Protein AF-A0A256XRE1-F1 (afdb_monomer_lite)

Foldseek 3Di:
DDDPDPDPVVVVVVVVVVVCVVVVVVCVVVVVVVVVVVVVVVVPPPDPDDDDDDDQFPEAQPDDFLLLLLLLLCLVVVHLLLLLSLLLLVQVCLQLVQWAFPDLVLTFIDGPHLDGPPDDPLNNLQVVQQDPRRDGNLVSSLVSLVSSCVVSVVSCVRYDSVRNNVVLVVVLVVLLCQLVVVPDPLSNLVSCLVCVSSVSSDPCSLVSLQPDDWDWDQDDPVVVVVCCSRCVRGQFPDDQPPDPPDRRTDTSSSRSCRNSVSSVSSSVSVCVSNVVCSVVSVCVSVVVVVVVVCVVVPDPPDPPPPDVPPDDPDPDPPDDDPDPDDDDDDD

pLDDT: mean 74.74, std 19.57, range [29.92, 97.5]

Radius of gyration: 36.34 Å; chains: 1; bounding box: 97×111×75 Å

Structure (mmCIF, N/CA/C/O backbone):
data_AF-A0A256XRE1-F1
#
_entry.id   AF-A0A256XRE1-F1
#
loop_
_atom_site.group_PDB
_atom_site.id
_atom_site.type_symbol
_atom_site.label_atom_id
_atom_site.label_alt_id
_atom_site.label_comp_id
_atom_site.label_asym_id
_atom_site.label_entity_id
_atom_site.label_seq_id
_atom_site.pdbx_PDB_ins_code
_atom_site.Cartn_x
_atom_site.Cartn_y
_atom_site.Cartn_z
_atom_site.occupancy
_atom_site.B_iso_or_equiv
_atom_site.auth_seq_id
_atom_site.auth_comp_id
_atom_site.auth_asym_id
_atom_site.auth_atom_id
_atom_site.pdbx_PDB_model_num
ATOM 1 N N . SER A 1 1 ? -63.674 86.038 52.966 1.00 41.62 1 SER A N 1
ATOM 2 C CA . SER A 1 1 ? -64.215 84.771 52.444 1.00 41.62 1 SER A CA 1
ATOM 3 C C . SER A 1 1 ? -63.047 83.819 52.269 1.00 41.62 1 SER A C 1
ATOM 5 O O . SER A 1 1 ? -62.368 83.881 51.254 1.00 41.62 1 SER A O 1
ATOM 7 N N . HIS A 1 2 ? -62.709 83.063 53.315 1.00 39.66 2 HIS A N 1
ATOM 8 C CA . HIS A 1 2 ? -61.652 82.054 53.254 1.00 39.66 2 HIS A CA 1
ATOM 9 C C . HIS A 1 2 ? -62.327 80.702 53.036 1.00 39.66 2 HIS A C 1
ATOM 11 O O . HIS A 1 2 ? -62.958 80.169 53.943 1.00 39.66 2 HIS A O 1
ATOM 17 N N . TYR A 1 3 ? -62.243 80.204 51.805 1.00 47.88 3 TYR A N 1
ATOM 18 C CA . TYR A 1 3 ? -62.604 78.836 51.461 1.00 47.88 3 TYR A CA 1
ATOM 19 C C . TYR A 1 3 ? -61.451 77.920 51.873 1.00 47.88 3 TYR A C 1
ATOM 21 O O . TYR A 1 3 ? -60.329 78.072 51.390 1.00 47.88 3 TYR A O 1
ATOM 29 N N . VAL A 1 4 ? -61.738 76.990 52.780 1.00 51.03 4 VAL A N 1
ATOM 30 C CA . VAL A 1 4 ? -60.861 75.873 53.136 1.00 51.03 4 VAL A CA 1
ATOM 31 C C . VAL A 1 4 ? -60.894 74.895 51.964 1.00 51.03 4 VAL A C 1
ATOM 33 O O . VAL A 1 4 ? -61.923 74.288 51.684 1.00 51.03 4 VAL A O 1
ATOM 36 N N . LYS A 1 5 ? -59.790 74.811 51.225 1.00 53.91 5 LYS A N 1
ATOM 37 C CA . LYS A 1 5 ? -59.591 73.891 50.102 1.00 53.91 5 LYS A CA 1
ATOM 38 C C . LYS A 1 5 ? -58.257 73.186 50.340 1.00 53.91 5 LYS A C 1
ATOM 40 O O . LYS A 1 5 ? -57.248 73.601 49.789 1.00 53.91 5 LYS A O 1
ATOM 45 N N . ALA A 1 6 ? -58.235 72.237 51.275 1.00 53.59 6 ALA A N 1
ATOM 46 C CA . ALA A 1 6 ? -57.008 71.547 51.680 1.00 53.59 6 ALA A CA 1
ATOM 47 C C . ALA A 1 6 ? -57.304 70.222 52.410 1.00 53.59 6 ALA A C 1
ATOM 49 O O . ALA A 1 6 ? -56.803 70.008 53.504 1.00 53.59 6 ALA A O 1
ATOM 50 N N . GLU A 1 7 ? -58.167 69.363 51.857 1.00 57.03 7 GLU A N 1
ATOM 51 C CA . GLU A 1 7 ? -58.390 68.031 52.461 1.00 57.03 7 GLU A CA 1
ATOM 52 C C . GLU A 1 7 ? -58.510 66.888 51.434 1.00 57.03 7 GLU A C 1
ATOM 54 O O . GLU A 1 7 ? -58.312 65.729 51.779 1.00 57.03 7 GLU A O 1
ATOM 59 N N . GLU A 1 8 ? -58.750 67.180 50.148 1.00 56.44 8 GLU A N 1
ATOM 60 C CA . GLU A 1 8 ? -58.935 66.133 49.126 1.00 56.44 8 GLU A CA 1
ATOM 61 C C . GLU A 1 8 ? -57.623 65.701 48.431 1.00 56.44 8 GLU A C 1
ATOM 63 O O . GLU A 1 8 ? -57.520 64.563 47.978 1.00 56.44 8 GLU A O 1
ATOM 68 N N . GLU A 1 9 ? -56.585 66.553 48.394 1.00 57.84 9 GLU A N 1
ATOM 69 C CA . GLU A 1 9 ? -55.283 66.203 47.785 1.00 57.84 9 GLU A CA 1
ATOM 70 C C . GLU A 1 9 ? -54.418 65.287 48.678 1.00 57.84 9 GLU A C 1
ATOM 72 O O . GLU A 1 9 ? -53.622 64.500 48.159 1.00 57.84 9 GLU A O 1
ATOM 77 N N . ASP A 1 10 ? -54.626 65.300 50.000 1.00 61.44 10 ASP A N 1
ATOM 78 C CA . ASP A 1 10 ? -53.839 64.507 50.959 1.00 61.44 10 ASP A CA 1
ATOM 79 C C . ASP A 1 10 ? -54.270 63.032 51.041 1.00 61.44 10 ASP A C 1
ATOM 81 O O . ASP A 1 10 ? -53.465 62.155 51.358 1.00 61.44 10 ASP A O 1
ATOM 85 N N . ILE A 1 11 ? -55.529 62.717 50.722 1.00 65.56 11 ILE A N 1
ATOM 86 C CA . ILE A 1 11 ? -56.041 61.336 50.769 1.00 65.56 11 ILE A CA 1
ATOM 87 C C . ILE A 1 11 ? -55.532 60.530 49.565 1.00 65.56 11 ILE A C 1
ATOM 89 O O . ILE A 1 11 ? -55.144 59.370 49.698 1.00 65.56 11 ILE A O 1
ATOM 93 N N . PHE A 1 12 ? -55.481 61.137 48.376 1.00 67.38 12 PHE A N 1
ATOM 94 C CA . PHE A 1 12 ? -54.955 60.464 47.187 1.00 67.38 12 PHE A CA 1
ATOM 95 C C . PHE A 1 12 ? -53.439 60.256 47.261 1.00 67.38 12 PHE A C 1
ATOM 97 O O . PHE A 1 12 ? -52.961 59.190 46.871 1.00 67.38 12 PHE A O 1
ATOM 104 N N . SER A 1 13 ? -52.686 61.223 47.793 1.00 68.94 13 SER A N 1
ATOM 105 C CA . SER A 1 13 ? -51.235 61.091 47.971 1.00 68.94 13 SER A CA 1
ATOM 106 C C . SER A 1 13 ? -50.885 59.991 48.980 1.00 68.94 13 SER A C 1
ATOM 108 O O . SER A 1 13 ? -50.054 59.135 48.680 1.00 68.94 13 SER A O 1
ATOM 110 N N . THR A 1 14 ? -51.592 59.915 50.112 1.00 71.00 14 THR A N 1
ATOM 111 C CA . THR A 1 14 ? -51.391 58.857 51.118 1.00 71.00 14 THR A CA 1
ATOM 112 C C . THR A 1 14 ? -51.783 57.463 50.620 1.00 71.00 14 THR A C 1
ATOM 114 O O . THR A 1 14 ? -51.076 56.496 50.906 1.00 71.00 14 THR A O 1
ATOM 117 N N . ILE A 1 15 ? -52.851 57.326 49.824 1.00 73.44 15 ILE A N 1
ATOM 118 C CA . ILE A 1 15 ? -53.216 56.041 49.197 1.00 73.44 15 ILE A CA 1
ATOM 119 C C . ILE A 1 15 ? -52.153 55.602 48.179 1.00 73.44 15 ILE A C 1
ATOM 121 O O . ILE A 1 15 ? -51.798 54.422 48.133 1.00 73.44 15 ILE A O 1
ATOM 125 N N . ILE A 1 16 ? -51.615 56.533 47.385 1.00 75.19 16 ILE A N 1
ATOM 126 C CA . ILE A 1 16 ? -50.544 56.252 46.418 1.00 75.19 16 ILE A CA 1
ATOM 127 C C . ILE A 1 16 ? -49.255 55.833 47.139 1.00 75.19 16 ILE A C 1
ATOM 129 O O . ILE A 1 16 ? -48.631 54.853 46.734 1.00 75.19 16 ILE A O 1
ATOM 133 N N . GLU A 1 17 ? -48.882 56.494 48.237 1.00 75.25 17 GLU A N 1
ATOM 134 C CA . GLU A 1 17 ? -47.720 56.096 49.041 1.00 75.25 17 GLU A CA 1
ATOM 135 C C . GLU A 1 17 ? -47.889 54.708 49.677 1.00 75.25 17 GLU A C 1
ATOM 137 O O . GLU A 1 17 ? -46.951 53.907 49.662 1.00 75.25 17 GLU A O 1
ATOM 142 N N . LEU A 1 18 ? -49.088 54.365 50.164 1.00 73.94 18 LEU A N 1
ATOM 143 C CA . LEU A 1 18 ? -49.366 53.030 50.709 1.00 73.94 18 LEU A CA 1
ATOM 144 C C . LEU A 1 18 ? -49.300 51.937 49.629 1.00 73.94 18 LEU A C 1
ATOM 146 O O . LEU A 1 18 ? -48.800 50.832 49.866 1.00 73.94 18 LEU A O 1
ATOM 150 N N . LEU A 1 19 ? -49.789 52.244 48.426 1.00 77.00 19 LEU A N 1
ATOM 151 C CA . LEU A 1 19 ? -49.766 51.336 47.282 1.00 77.00 19 LEU A CA 1
ATOM 152 C C . LEU A 1 19 ? -48.329 51.103 46.786 1.00 77.00 19 LEU A C 1
ATOM 154 O O . LEU A 1 19 ? -47.941 49.968 46.514 1.00 77.00 19 LEU A O 1
ATOM 158 N N . ILE A 1 20 ? -47.507 52.153 46.728 1.00 78.81 20 ILE A N 1
ATOM 159 C CA . ILE A 1 20 ? -46.091 52.048 46.350 1.00 78.81 20 ILE A CA 1
ATOM 160 C C . ILE A 1 20 ? -45.311 51.263 47.411 1.00 78.81 20 ILE A C 1
ATOM 162 O O . ILE A 1 20 ? -44.566 50.351 47.057 1.00 78.81 20 ILE A O 1
ATOM 166 N N . CYS A 1 21 ? -45.530 51.529 48.702 1.00 78.88 21 CYS A N 1
ATOM 167 C CA . CYS A 1 21 ? -44.857 50.817 49.793 1.00 78.88 21 CYS A CA 1
ATOM 168 C C . CYS A 1 21 ? -45.193 49.320 49.856 1.00 78.88 21 CYS A C 1
ATOM 170 O O . CYS A 1 21 ? -44.378 48.535 50.336 1.00 78.88 21 CYS A O 1
ATOM 172 N N . THR A 1 22 ? -46.361 48.903 49.365 1.00 77.06 22 THR A N 1
ATOM 173 C CA . THR A 1 22 ? -46.770 47.489 49.366 1.00 77.06 22 THR A CA 1
ATOM 174 C C . THR A 1 22 ? -46.403 46.767 48.072 1.00 77.06 22 THR A C 1
ATOM 176 O O . THR A 1 22 ? -45.930 45.633 48.121 1.00 77.06 22 THR A O 1
ATOM 179 N N . ILE A 1 23 ? -46.546 47.412 46.911 1.00 81.62 23 ILE A N 1
ATOM 180 C CA . ILE A 1 23 ? -46.293 46.780 45.608 1.00 81.62 23 ILE A CA 1
ATOM 181 C C . ILE A 1 23 ? -44.805 46.801 45.238 1.00 81.62 23 ILE A C 1
ATOM 183 O O . ILE A 1 23 ? -44.308 45.816 44.689 1.00 81.62 23 ILE A O 1
ATOM 187 N N . ALA A 1 24 ? -44.062 47.865 45.563 1.00 81.12 24 ALA A N 1
ATOM 188 C CA . ALA A 1 24 ? -42.637 47.967 45.238 1.00 81.12 24 ALA A CA 1
ATOM 189 C C . ALA A 1 24 ? -41.770 46.830 45.821 1.00 81.12 24 ALA A C 1
ATOM 191 O O . ALA A 1 24 ? -40.980 46.266 45.058 1.00 81.12 24 ALA A O 1
ATOM 192 N N . PRO A 1 25 ? -41.901 46.414 47.102 1.00 82.44 25 PRO A N 1
ATOM 193 C CA . PRO A 1 25 ? -41.102 45.304 47.627 1.00 82.44 25 PRO A CA 1
ATOM 194 C C . PRO A 1 25 ? -41.491 43.954 47.008 1.00 82.44 25 PRO A C 1
ATOM 196 O O . PRO A 1 25 ? -40.629 43.101 46.797 1.00 82.44 25 PRO A O 1
ATOM 199 N N . ILE A 1 26 ? -42.768 43.769 46.655 1.00 84.31 26 ILE A N 1
ATOM 200 C CA . ILE A 1 26 ? -43.252 42.552 45.988 1.00 84.31 26 ILE A CA 1
ATOM 201 C C . ILE A 1 26 ? -42.671 42.460 44.571 1.00 84.31 26 ILE A C 1
ATOM 203 O O . ILE A 1 26 ? -42.173 41.406 44.171 1.00 84.31 26 ILE A O 1
ATOM 207 N N . LEU A 1 27 ? -42.667 43.570 43.826 1.00 83.31 27 LEU A N 1
ATOM 208 C CA . LEU A 1 27 ? -42.081 43.629 42.488 1.00 83.31 27 LEU A CA 1
ATOM 209 C C . LEU A 1 27 ? -40.557 43.424 42.534 1.00 83.31 27 LEU A C 1
ATOM 211 O O . LEU A 1 27 ? -40.011 42.682 41.718 1.00 83.31 27 LEU A O 1
ATOM 215 N N . ALA A 1 28 ? -39.882 44.021 43.523 1.00 84.44 28 ALA A N 1
ATOM 216 C CA . ALA A 1 28 ? -38.440 43.885 43.724 1.00 84.44 28 ALA A CA 1
ATOM 217 C C . ALA A 1 28 ? -38.007 42.440 44.030 1.00 84.44 28 ALA A C 1
ATOM 219 O O . ALA A 1 28 ? -36.901 42.052 43.657 1.00 84.44 28 ALA A O 1
ATOM 220 N N . LEU A 1 29 ? -38.872 41.627 44.650 1.00 85.00 29 LEU A N 1
ATOM 221 C CA . LEU A 1 29 ? -38.624 40.198 44.881 1.00 85.00 29 LEU A CA 1
ATOM 222 C C . LEU A 1 29 ? -39.000 39.310 43.683 1.00 85.00 29 LEU A C 1
ATOM 224 O O . LEU A 1 29 ? -38.325 38.313 43.426 1.00 85.00 29 LEU A O 1
ATOM 228 N N . LEU A 1 30 ? -40.040 39.662 42.922 1.00 87.19 30 LEU A N 1
ATOM 229 C CA . LEU A 1 30 ? -40.498 38.865 41.775 1.00 87.19 30 LEU A CA 1
ATOM 230 C C . LEU A 1 30 ? -39.595 38.992 40.543 1.00 87.19 30 LEU A C 1
ATOM 232 O O . LEU A 1 30 ? -39.329 37.992 39.872 1.00 87.19 30 LEU A O 1
ATOM 236 N N . ILE A 1 31 ? -39.095 40.194 40.249 1.00 88.31 31 ILE A N 1
ATOM 237 C CA . ILE A 1 31 ? -38.232 40.456 39.086 1.00 88.31 31 ILE A CA 1
ATOM 238 C C . ILE A 1 31 ? -36.976 39.560 39.056 1.00 88.31 31 ILE A C 1
ATOM 240 O O . ILE A 1 31 ? -36.747 38.921 38.023 1.00 88.31 31 ILE A O 1
ATOM 244 N N . PRO A 1 32 ? -36.171 39.435 40.133 1.00 88.31 32 PRO A N 1
ATOM 245 C CA . PRO A 1 32 ? -34.993 38.570 40.107 1.00 88.31 32 PRO A CA 1
ATOM 246 C C . PRO A 1 32 ? -35.369 37.091 39.966 1.00 88.31 32 PRO A C 1
ATOM 248 O O . PRO A 1 32 ? -34.671 36.349 39.278 1.00 88.31 32 PRO A O 1
ATOM 251 N N . PHE A 1 33 ? -36.497 36.659 40.537 1.00 88.50 33 PHE A N 1
ATOM 252 C CA . PHE A 1 33 ? -36.950 35.272 40.430 1.00 88.50 33 PHE A CA 1
ATOM 253 C C . PHE A 1 33 ? -37.331 34.901 38.988 1.00 88.50 33 PHE A C 1
ATOM 255 O O . PHE A 1 33 ? -36.921 33.858 38.476 1.00 88.50 33 PHE A O 1
ATOM 262 N N . ILE A 1 34 ? -38.051 35.790 38.297 1.00 88.19 34 ILE A N 1
ATOM 263 C CA . ILE A 1 34 ? -38.416 35.621 36.884 1.00 88.19 34 ILE A CA 1
ATOM 264 C C . ILE A 1 34 ? -37.168 35.660 35.990 1.00 88.19 34 ILE A C 1
ATOM 266 O O . ILE A 1 34 ? -37.052 34.857 35.061 1.00 88.19 34 ILE A O 1
ATOM 270 N N . ALA A 1 35 ? -36.208 36.543 36.281 1.00 87.12 35 ALA A N 1
ATOM 271 C CA . ALA A 1 35 ? -34.951 36.627 35.540 1.00 87.12 35 ALA A CA 1
ATOM 272 C C . ALA A 1 35 ? -34.122 35.337 35.664 1.00 87.12 35 ALA A C 1
ATOM 274 O O . ALA A 1 35 ? -33.642 34.812 34.657 1.00 87.12 35 ALA A O 1
ATOM 275 N N . VAL A 1 36 ? -34.015 34.774 36.873 1.00 88.38 36 VAL A N 1
ATOM 276 C CA . VAL A 1 36 ? -33.339 33.489 37.111 1.00 88.38 36 VAL A CA 1
ATOM 277 C C . VAL A 1 36 ? -34.072 32.346 36.405 1.00 88.38 36 VAL A C 1
ATOM 279 O O . VAL A 1 36 ? -33.431 31.518 35.758 1.00 88.38 36 VAL A O 1
ATOM 282 N N . ALA A 1 37 ? -35.407 32.316 36.448 1.00 85.06 37 ALA A N 1
ATOM 283 C CA . ALA A 1 37 ? -36.198 31.301 35.752 1.00 85.06 37 ALA A CA 1
ATOM 284 C C . ALA A 1 37 ? -36.010 31.356 34.223 1.00 85.06 37 ALA A C 1
ATOM 286 O O . ALA A 1 37 ? -35.798 30.317 33.593 1.00 85.06 37 ALA A O 1
ATOM 287 N N . MET A 1 38 ? -36.012 32.553 33.624 1.00 83.50 38 MET A N 1
ATOM 288 C CA . MET A 1 38 ? -35.721 32.737 32.195 1.00 83.50 38 MET A CA 1
ATOM 289 C C . MET A 1 38 ? -34.282 32.356 31.836 1.00 83.50 38 MET A C 1
ATOM 291 O O . MET A 1 38 ? -34.056 31.749 30.787 1.00 83.50 38 MET A O 1
ATOM 295 N N . PHE A 1 39 ? -33.312 32.670 32.698 1.00 82.88 39 PHE A N 1
ATOM 296 C CA . PHE A 1 39 ? -31.917 32.284 32.497 1.00 82.88 39 PHE A CA 1
ATOM 297 C C . PHE A 1 39 ? -31.754 30.759 32.504 1.00 82.88 39 PHE A C 1
ATOM 299 O O . PHE A 1 39 ? -31.146 30.204 31.593 1.00 82.88 39 PHE A O 1
ATOM 306 N N . ILE A 1 40 ? -32.378 30.065 33.463 1.00 80.50 40 ILE A N 1
ATOM 307 C CA . ILE A 1 40 ? -32.376 28.597 33.531 1.00 80.50 40 ILE A CA 1
ATOM 308 C C . ILE A 1 40 ? -33.089 27.991 32.316 1.00 80.50 40 ILE A C 1
ATOM 310 O O . ILE A 1 40 ? -32.589 27.026 31.745 1.00 80.50 40 ILE A O 1
ATOM 314 N N . TYR A 1 41 ? -34.226 28.544 31.887 1.00 80.38 41 TYR A N 1
ATOM 315 C CA . TYR A 1 41 ? -34.956 28.051 30.714 1.00 80.38 41 TYR A CA 1
ATOM 316 C C . TYR A 1 41 ? -34.132 28.175 29.425 1.00 80.38 41 TYR A C 1
ATOM 318 O O . TYR A 1 41 ? -34.053 27.228 28.644 1.00 80.38 41 TYR A O 1
ATOM 326 N N . ASN A 1 42 ? -33.455 29.310 29.225 1.00 73.94 42 ASN A N 1
ATOM 327 C CA . ASN A 1 42 ? -32.576 29.507 28.073 1.00 73.94 42 ASN A CA 1
ATOM 328 C C . ASN A 1 42 ? -31.295 28.664 28.151 1.00 73.94 42 ASN A C 1
ATOM 330 O O . ASN A 1 42 ? -30.853 28.162 27.120 1.00 73.94 42 ASN A O 1
ATOM 334 N N . ALA A 1 43 ? -30.734 28.458 29.346 1.00 71.25 43 ALA A N 1
ATOM 335 C CA . ALA A 1 43 ? -29.578 27.585 29.556 1.00 71.25 43 ALA A CA 1
ATOM 336 C C . ALA A 1 43 ? -29.918 26.092 29.381 1.00 71.25 43 ALA A C 1
ATOM 338 O O . ALA A 1 43 ? -29.044 25.294 29.059 1.00 71.25 43 ALA A O 1
ATOM 339 N N . ARG A 1 44 ? -31.190 25.711 29.561 1.00 62.12 44 ARG A N 1
ATOM 340 C CA . ARG A 1 44 ? -31.713 24.350 29.358 1.00 62.12 44 ARG A CA 1
ATOM 341 C C . ARG A 1 44 ? -32.187 24.069 27.936 1.00 62.12 44 ARG A C 1
ATOM 343 O O . ARG A 1 44 ? -32.795 23.023 27.718 1.00 62.12 44 ARG A O 1
ATOM 350 N N . LYS A 1 45 ? -31.936 24.949 26.960 1.00 57.59 45 LYS A N 1
ATOM 351 C CA . LYS A 1 45 ? -32.088 24.562 25.551 1.00 57.59 45 LYS A CA 1
ATOM 352 C C . LYS A 1 45 ? -31.120 23.410 25.300 1.00 57.59 45 LYS A C 1
ATOM 354 O O . LYS A 1 45 ? -29.924 23.631 25.140 1.00 57.59 45 LYS A O 1
ATOM 359 N N . PHE A 1 46 ? -31.646 22.189 25.368 1.00 56.28 46 PHE A N 1
ATOM 360 C CA . PHE A 1 46 ? -30.888 20.966 25.178 1.00 56.28 46 PHE A CA 1
ATOM 361 C C . PHE A 1 46 ? -30.147 21.088 23.851 1.00 56.28 46 PHE A C 1
ATOM 363 O O . PHE A 1 46 ? -30.772 21.280 22.804 1.00 56.28 46 PHE A O 1
ATOM 370 N N . ALA A 1 47 ? -28.815 21.050 23.917 1.00 63.28 47 ALA A N 1
ATOM 371 C CA . ALA A 1 47 ? -27.997 20.900 22.730 1.00 63.28 47 ALA A CA 1
ATOM 372 C C . ALA A 1 47 ? -28.523 19.662 22.005 1.00 63.28 47 ALA A C 1
ATOM 374 O O . ALA A 1 47 ? -28.669 18.606 22.619 1.00 63.28 47 ALA A O 1
ATOM 375 N N . TYR A 1 48 ? -28.913 19.832 20.745 1.00 62.62 48 TYR A N 1
ATOM 376 C CA . TYR A 1 48 ? -29.453 18.739 19.956 1.00 62.62 48 TYR A CA 1
ATOM 377 C C . TYR A 1 48 ? -28.400 17.630 19.923 1.00 62.62 48 TYR A C 1
ATOM 379 O O . TYR A 1 48 ? -27.319 17.828 19.369 1.00 62.62 48 TYR A O 1
ATOM 387 N N . GLU A 1 49 ? -28.677 16.501 20.574 1.00 63.19 49 GLU A N 1
ATOM 388 C CA . GLU A 1 49 ? -27.809 15.337 20.457 1.00 63.19 49 GLU A CA 1
ATOM 389 C C . GLU A 1 49 ? -27.910 14.833 19.021 1.00 63.19 49 GLU A C 1
ATOM 391 O O . GLU A 1 49 ? -29.006 14.639 18.488 1.00 63.19 49 GLU A O 1
ATOM 396 N N . GLU A 1 50 ? -26.761 14.662 18.373 1.00 54.19 50 GLU A N 1
ATOM 397 C CA . GLU A 1 50 ? -26.722 14.167 17.004 1.00 54.19 50 GLU A CA 1
ATOM 398 C C . GLU A 1 50 ? -27.455 12.815 16.917 1.00 54.19 50 GLU A C 1
ATOM 400 O O . GLU A 1 50 ? -27.172 11.901 17.703 1.00 54.19 50 GLU A O 1
ATOM 405 N N . PRO A 1 51 ? -28.407 12.655 15.978 1.00 56.25 51 PRO A N 1
ATOM 406 C CA . PRO A 1 51 ? -29.189 11.436 15.871 1.00 56.25 51 PRO A CA 1
ATOM 407 C C . PRO A 1 51 ? -28.273 10.271 15.487 1.00 56.25 51 PRO A C 1
ATOM 409 O O . PRO A 1 51 ? -27.678 10.246 14.408 1.00 56.25 51 PRO A O 1
ATOM 412 N N . LYS A 1 52 ? -28.178 9.267 16.364 1.00 58.28 52 LYS A N 1
ATOM 413 C CA . LYS A 1 52 ? -27.434 8.030 16.099 1.00 58.28 52 LYS A CA 1
ATOM 414 C C . LYS A 1 52 ? -28.274 7.119 15.206 1.00 58.28 52 LYS A C 1
ATOM 416 O O . LYS A 1 52 ? -29.081 6.331 15.686 1.00 58.28 52 LYS A O 1
ATOM 421 N N . LEU A 1 53 ? -28.097 7.249 13.895 1.00 59.41 53 LEU A N 1
ATOM 422 C CA . LEU A 1 53 ? -28.730 6.373 12.910 1.00 59.41 53 LEU A CA 1
ATOM 423 C C . LEU A 1 53 ? -27.938 5.064 12.795 1.00 59.41 53 LEU A C 1
ATOM 425 O O . LEU A 1 53 ? -26.764 5.069 12.425 1.00 59.41 53 LEU A O 1
ATOM 429 N N . MET A 1 54 ? -28.586 3.939 13.094 1.00 57.81 54 MET A N 1
ATOM 430 C CA . MET A 1 54 ? -28.068 2.605 12.792 1.00 57.81 54 MET A CA 1
ATOM 431 C C . MET A 1 54 ? -28.724 2.130 11.499 1.00 57.81 54 MET A C 1
ATOM 433 O O . MET A 1 54 ? -29.942 2.005 11.426 1.00 57.81 54 MET A O 1
ATOM 437 N N . ILE A 1 55 ? -27.919 1.909 10.464 1.00 64.44 55 ILE A N 1
ATOM 438 C CA . ILE A 1 55 ? -28.374 1.325 9.201 1.00 64.44 55 ILE A CA 1
ATOM 439 C C . ILE A 1 55 ? -27.974 -0.145 9.237 1.00 64.44 55 ILE A C 1
ATOM 441 O O . ILE A 1 55 ? -26.817 -0.448 9.540 1.00 64.44 55 ILE A O 1
ATOM 445 N N . GLU A 1 56 ? -28.907 -1.048 8.931 1.00 67.12 56 GLU A N 1
ATOM 446 C CA . GLU A 1 56 ? -28.574 -2.457 8.734 1.00 67.12 56 GLU A CA 1
ATOM 447 C C . GLU A 1 56 ? -27.532 -2.570 7.616 1.00 67.12 56 GLU A C 1
ATOM 449 O O . GLU A 1 56 ? -27.798 -2.286 6.446 1.00 67.12 56 GLU A O 1
ATOM 454 N N . ALA A 1 57 ? -26.304 -2.916 7.992 1.00 74.69 57 ALA A N 1
ATOM 455 C CA . ALA A 1 57 ? -25.221 -3.116 7.048 1.00 74.69 57 ALA A CA 1
ATOM 456 C C . ALA A 1 57 ? -25.233 -4.563 6.552 1.00 74.69 57 ALA A C 1
ATOM 458 O O . ALA A 1 57 ? -25.472 -5.492 7.320 1.00 74.69 57 ALA A O 1
ATOM 459 N N . LEU A 1 58 ? -24.822 -4.775 5.301 1.00 81.00 58 LEU A N 1
ATOM 460 C CA . LEU A 1 58 ? -24.576 -6.095 4.699 1.00 81.00 58 LEU A CA 1
ATOM 461 C C . LEU A 1 58 ? -23.370 -6.835 5.330 1.00 81.00 58 LEU A C 1
ATOM 463 O O . LEU A 1 58 ? -22.844 -7.793 4.762 1.00 81.00 58 LEU A O 1
ATOM 467 N N . GLY A 1 59 ? -22.892 -6.367 6.488 1.00 87.06 59 GLY A N 1
ATOM 468 C CA . GLY A 1 59 ? -21.704 -6.838 7.183 1.00 87.06 59 GLY A CA 1
ATOM 469 C C . GLY A 1 59 ? -20.402 -6.313 6.577 1.00 87.06 59 GLY A C 1
ATOM 470 O O . GLY A 1 59 ? -20.278 -5.143 6.204 1.00 87.06 59 GLY A O 1
ATOM 471 N N . VAL A 1 60 ? -19.410 -7.200 6.512 1.00 91.62 60 VAL A N 1
ATOM 472 C CA . VAL A 1 60 ? -18.039 -6.921 6.063 1.00 91.62 60 VAL A CA 1
ATOM 473 C C . VAL A 1 60 ? -17.920 -7.036 4.543 1.00 91.62 60 VAL A C 1
ATOM 475 O O . VAL A 1 60 ? -18.260 -8.072 3.964 1.00 91.62 60 VAL A O 1
ATOM 478 N N . ARG A 1 61 ? -17.331 -6.028 3.888 1.00 93.69 61 ARG A N 1
ATOM 479 C CA . ARG A 1 61 ? -16.994 -6.110 2.461 1.00 93.69 61 ARG A CA 1
ATOM 480 C C . ARG A 1 61 ? -15.713 -6.920 2.248 1.00 93.69 61 ARG A C 1
ATOM 482 O O . ARG A 1 61 ? -14.606 -6.421 2.442 1.00 93.69 61 ARG A O 1
ATOM 489 N N . LYS A 1 62 ? -15.856 -8.156 1.772 1.00 93.31 62 LYS A N 1
ATOM 490 C CA . LYS A 1 62 ? -14.735 -9.023 1.353 1.00 93.31 62 LYS A CA 1
ATOM 491 C C . LYS A 1 62 ? -14.317 -8.743 -0.099 1.00 93.31 62 LYS A C 1
ATOM 493 O O . LYS A 1 62 ? -15.148 -8.328 -0.898 1.00 93.31 62 LYS A O 1
ATOM 498 N N . GLY A 1 63 ? -13.066 -9.012 -0.470 1.00 92.94 63 GLY A N 1
ATOM 499 C CA . GLY A 1 63 ? -12.599 -8.930 -1.865 1.00 92.94 63 GLY A CA 1
ATOM 500 C C . GLY A 1 63 ? -12.195 -7.534 -2.355 1.00 92.94 63 GLY A C 1
ATOM 501 O O . GLY A 1 63 ? -12.265 -7.269 -3.555 1.00 92.94 63 GLY A O 1
ATOM 502 N N . LEU A 1 64 ? -11.804 -6.637 -1.447 1.00 96.12 64 LEU A N 1
ATOM 503 C CA . LEU A 1 64 ? -10.952 -5.502 -1.804 1.00 96.12 64 LEU A CA 1
ATOM 504 C C . LEU A 1 64 ? -9.539 -6.012 -2.103 1.00 96.12 64 LEU A C 1
ATOM 506 O O . LEU A 1 64 ? -9.095 -7.008 -1.529 1.00 96.12 64 LEU A O 1
ATOM 510 N N . THR A 1 65 ? -8.845 -5.330 -3.009 1.00 96.00 65 THR A N 1
ATOM 511 C CA . THR A 1 65 ? -7.410 -5.557 -3.234 1.00 96.00 65 THR A CA 1
ATOM 512 C C . THR A 1 65 ? -6.596 -5.041 -2.044 1.00 96.00 65 THR A C 1
ATOM 514 O O . THR A 1 65 ? -7.098 -4.243 -1.251 1.00 96.00 65 THR A O 1
ATOM 517 N N . ALA A 1 66 ? -5.329 -5.449 -1.923 1.00 96.06 66 ALA A N 1
ATOM 518 C CA . ALA A 1 66 ? -4.454 -4.945 -0.864 1.00 96.06 66 ALA A CA 1
ATOM 519 C C . ALA A 1 66 ? -4.322 -3.410 -0.903 1.00 96.06 66 ALA A C 1
ATOM 521 O O . ALA A 1 66 ? -4.419 -2.759 0.132 1.00 96.06 66 ALA A O 1
ATOM 522 N N . VAL A 1 67 ? -4.215 -2.818 -2.099 1.00 97.00 67 VAL A N 1
ATOM 523 C CA . VAL A 1 67 ? -4.173 -1.356 -2.291 1.00 97.00 67 VAL A CA 1
ATOM 524 C C . VAL A 1 67 ? -5.493 -0.692 -1.881 1.00 97.00 67 VAL A C 1
ATOM 526 O O . VAL A 1 67 ? -5.486 0.317 -1.181 1.00 97.00 67 VAL A O 1
ATOM 529 N N . GLU A 1 68 ? -6.639 -1.254 -2.275 1.00 97.19 68 GLU A N 1
ATOM 530 C CA . GLU A 1 68 ? -7.958 -0.729 -1.891 1.00 97.19 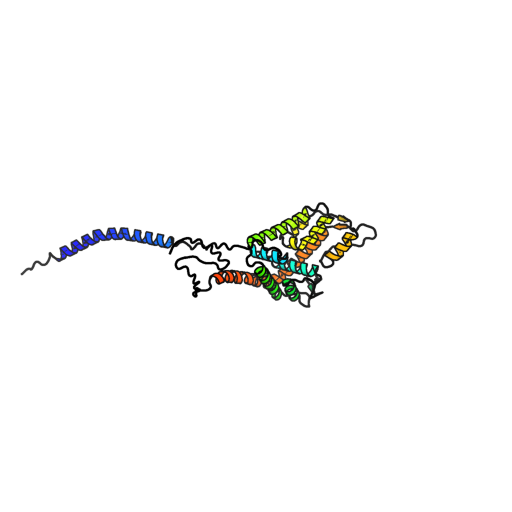68 GLU A CA 1
ATOM 531 C C . GLU A 1 68 ? -8.182 -0.803 -0.376 1.00 97.19 68 GLU A C 1
ATOM 533 O O . GLU A 1 68 ? -8.728 0.126 0.221 1.00 97.19 68 GLU A O 1
ATOM 538 N N . ALA A 1 69 ? -7.740 -1.893 0.254 1.00 97.19 69 ALA A N 1
ATOM 539 C CA . ALA A 1 69 ? -7.781 -2.064 1.698 1.00 97.19 69 ALA A CA 1
ATOM 540 C C . ALA A 1 69 ? -6.845 -1.076 2.411 1.00 97.19 69 ALA A C 1
ATOM 542 O O . ALA A 1 69 ? -7.267 -0.445 3.379 1.00 97.19 69 ALA A O 1
ATOM 543 N N . ALA A 1 70 ? -5.619 -0.887 1.911 1.00 96.62 70 ALA A N 1
ATOM 544 C CA . ALA A 1 70 ? -4.673 0.100 2.429 1.00 96.62 70 ALA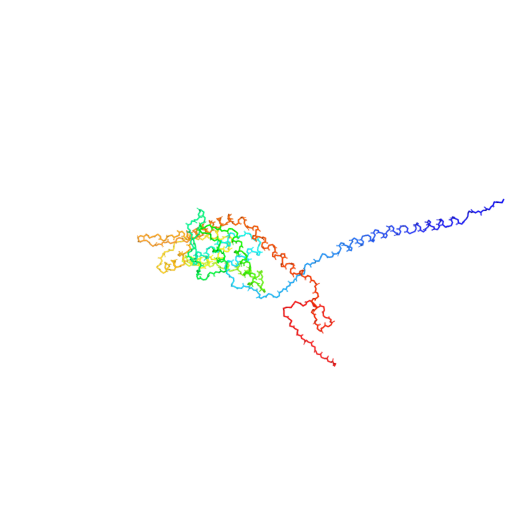 A CA 1
ATOM 545 C C . ALA A 1 70 ? -5.258 1.513 2.374 1.00 96.62 70 ALA A C 1
ATOM 547 O O . ALA A 1 70 ? -5.237 2.234 3.370 1.00 96.62 70 ALA A O 1
ATOM 548 N N . TYR A 1 71 ? -5.847 1.874 1.232 1.00 95.81 71 TYR A N 1
ATOM 549 C CA . TYR A 1 71 ? -6.529 3.148 1.042 1.00 95.81 71 TYR A CA 1
ATOM 550 C C . TYR A 1 71 ? -7.690 3.327 2.032 1.00 95.81 71 TYR A C 1
ATOM 552 O O . TYR A 1 71 ? -7.803 4.371 2.674 1.00 95.81 71 TYR A O 1
ATOM 560 N N . LEU A 1 72 ? -8.526 2.299 2.211 1.00 95.50 72 LEU A N 1
ATOM 561 C CA . LEU A 1 72 ? -9.649 2.336 3.150 1.00 95.50 72 LEU A CA 1
ATOM 562 C C . LEU A 1 72 ? -9.187 2.519 4.604 1.00 95.50 72 LEU A C 1
ATOM 564 O O . LEU A 1 72 ? -9.779 3.311 5.336 1.00 95.50 72 LEU A O 1
ATOM 568 N N . ILE A 1 73 ? -8.141 1.796 5.016 1.00 95.50 73 ILE A N 1
ATOM 569 C CA . ILE A 1 73 ? -7.553 1.887 6.359 1.00 95.50 73 ILE A CA 1
ATOM 570 C C . ILE A 1 73 ? -6.963 3.283 6.580 1.00 95.50 73 ILE A C 1
ATOM 572 O O . ILE A 1 73 ? -7.274 3.916 7.586 1.00 95.50 73 ILE A O 1
ATOM 576 N N . MET A 1 74 ? -6.178 3.784 5.622 1.00 93.56 74 MET A N 1
ATOM 577 C CA . MET A 1 74 ? -5.597 5.129 5.652 1.00 93.56 74 MET A CA 1
ATOM 578 C C . MET A 1 74 ? -6.683 6.198 5.837 1.00 93.56 74 MET A C 1
ATOM 580 O O . MET A 1 74 ? -6.582 7.018 6.751 1.00 93.56 74 MET A O 1
ATOM 584 N N . LYS A 1 75 ? -7.765 6.124 5.047 1.00 91.19 75 LYS A N 1
ATOM 585 C CA . LYS A 1 75 ? -8.896 7.061 5.121 1.00 91.19 75 LYS A CA 1
ATOM 586 C C . LYS A 1 75 ? -9.634 6.975 6.458 1.00 91.19 75 LYS A C 1
ATOM 588 O O . LYS A 1 75 ? -9.978 8.005 7.027 1.00 91.19 75 LYS A O 1
ATOM 593 N N . TYR A 1 76 ? -9.885 5.765 6.963 1.00 91.44 76 TYR A N 1
ATOM 594 C CA . TYR A 1 76 ? -10.582 5.559 8.238 1.00 91.44 76 TYR A CA 1
ATOM 595 C C . TYR A 1 76 ? -9.787 6.089 9.438 1.00 91.44 76 TYR A C 1
ATOM 597 O O . TYR A 1 76 ? -10.372 6.609 10.382 1.00 91.44 76 TYR A O 1
ATOM 605 N N . GLU A 1 77 ? -8.462 5.961 9.402 1.00 90.81 77 GLU A N 1
ATOM 606 C CA . GLU A 1 77 ? -7.574 6.401 10.483 1.00 90.81 77 GLU A CA 1
ATOM 607 C C . GLU A 1 77 ? -7.144 7.867 10.365 1.00 90.81 77 GLU A C 1
ATOM 609 O O . GLU A 1 77 ? -6.500 8.383 11.274 1.00 90.81 77 GLU A O 1
ATOM 614 N N . GLY A 1 78 ? -7.480 8.544 9.262 1.00 87.31 78 GLY A N 1
ATOM 615 C CA . GLY A 1 78 ? -7.076 9.930 9.020 1.00 87.31 78 GLY A CA 1
ATOM 616 C C . GLY A 1 78 ? -5.566 10.101 8.818 1.00 87.31 78 GLY A C 1
ATOM 617 O O . GLY A 1 78 ? -5.027 11.173 9.093 1.00 87.31 78 GLY A O 1
ATOM 618 N N . ARG A 1 79 ? -4.868 9.053 8.359 1.00 87.31 79 ARG A N 1
ATOM 619 C CA . ARG A 1 79 ? -3.428 9.107 8.060 1.00 87.31 79 ARG A CA 1
ATOM 620 C C . ARG A 1 79 ? -3.179 9.764 6.702 1.00 87.31 79 ARG A C 1
ATOM 622 O O . ARG A 1 79 ? -4.003 9.661 5.803 1.00 87.31 79 ARG A O 1
ATOM 629 N N . LYS A 1 80 ? -2.014 10.394 6.520 1.00 88.00 80 LYS A N 1
ATOM 630 C CA . LYS A 1 80 ? -1.591 11.010 5.244 1.00 88.00 80 LYS A CA 1
ATOM 631 C C . LYS A 1 80 ? -0.533 10.164 4.522 1.00 88.00 80 LYS A C 1
ATOM 633 O O . LYS A 1 80 ? 0.441 10.685 3.990 1.00 88.00 80 LYS A O 1
ATOM 638 N N . ASP A 1 81 ? -0.736 8.849 4.486 1.00 88.50 81 ASP A N 1
ATOM 639 C CA . ASP A 1 81 ? 0.230 7.878 3.945 1.00 88.50 81 ASP A CA 1
ATOM 640 C C . ASP A 1 81 ? 0.091 7.706 2.414 1.00 88.50 81 ASP A C 1
ATOM 642 O O . ASP A 1 81 ? 0.013 6.591 1.893 1.00 88.50 81 ASP A O 1
ATOM 646 N N . TYR A 1 82 ? 0.017 8.815 1.669 1.00 92.44 82 TYR A N 1
ATOM 647 C CA . TYR A 1 82 ? -0.216 8.801 0.216 1.00 92.44 82 TYR A CA 1
ATOM 648 C C . TYR A 1 82 ? 0.935 8.161 -0.560 1.00 92.44 82 TYR A C 1
ATOM 650 O O . TYR A 1 82 ? 0.704 7.350 -1.457 1.00 92.44 82 TYR A O 1
ATOM 658 N N . SER A 1 83 ? 2.172 8.497 -0.191 1.00 92.31 83 SER A N 1
ATOM 659 C CA . SER A 1 83 ? 3.376 7.943 -0.809 1.00 92.31 83 SER A CA 1
ATOM 660 C C . SER A 1 83 ? 3.399 6.421 -0.699 1.00 92.31 83 SER A C 1
ATOM 662 O O . SER A 1 83 ? 3.611 5.755 -1.704 1.00 92.31 83 SER A O 1
ATOM 664 N N . ARG A 1 84 ? 3.057 5.863 0.470 1.00 92.69 84 ARG A N 1
ATOM 665 C CA . ARG A 1 84 ? 2.971 4.410 0.685 1.00 92.69 84 ARG A CA 1
ATOM 666 C C . ARG A 1 84 ? 1.987 3.744 -0.277 1.00 92.69 84 ARG A C 1
ATOM 668 O O . ARG A 1 84 ? 2.332 2.745 -0.899 1.00 92.69 84 ARG A O 1
ATOM 675 N N . ILE A 1 85 ? 0.777 4.291 -0.420 1.00 94.88 85 ILE A N 1
ATOM 676 C CA . ILE A 1 85 ? -0.247 3.733 -1.321 1.00 94.88 85 ILE A CA 1
ATOM 677 C C . ILE A 1 85 ? 0.248 3.746 -2.769 1.00 94.88 85 ILE A C 1
ATOM 679 O O . ILE A 1 85 ? 0.112 2.748 -3.473 1.00 94.88 85 ILE A O 1
ATOM 683 N N . LEU A 1 86 ? 0.866 4.843 -3.207 1.00 94.94 86 LEU A N 1
ATOM 684 C CA . LEU A 1 86 ? 1.451 4.939 -4.544 1.00 94.94 86 LEU A CA 1
ATOM 685 C C . LEU A 1 86 ? 2.608 3.952 -4.743 1.00 94.94 86 LEU A C 1
ATOM 687 O O . LEU A 1 86 ? 2.677 3.316 -5.792 1.00 94.94 86 LEU A O 1
ATOM 691 N N . THR A 1 87 ? 3.465 3.750 -3.738 1.00 93.00 87 THR A N 1
ATOM 692 C CA . THR A 1 87 ? 4.522 2.729 -3.786 1.00 93.00 87 THR A CA 1
ATOM 693 C C . THR A 1 87 ? 3.937 1.322 -3.886 1.00 93.00 87 THR A C 1
ATOM 695 O O . THR A 1 87 ? 4.443 0.502 -4.647 1.00 93.00 87 THR A O 1
ATOM 698 N N . MET A 1 88 ? 2.837 1.028 -3.184 1.00 94.62 88 MET A N 1
ATOM 699 C CA . MET A 1 88 ? 2.140 -0.256 -3.324 1.00 94.62 88 MET A CA 1
ATOM 700 C C . MET A 1 88 ? 1.578 -0.461 -4.739 1.00 94.62 88 MET A C 1
ATOM 702 O O . MET A 1 88 ? 1.645 -1.568 -5.274 1.00 94.62 88 MET A O 1
ATOM 706 N N . ILE A 1 89 ? 1.041 0.591 -5.367 1.00 95.31 89 ILE A N 1
ATOM 707 C CA . ILE A 1 89 ? 0.576 0.539 -6.764 1.00 95.31 89 ILE A CA 1
ATOM 708 C C . ILE A 1 89 ? 1.753 0.300 -7.709 1.00 95.31 89 ILE A C 1
ATOM 710 O O . ILE A 1 89 ? 1.673 -0.581 -8.564 1.00 95.31 89 ILE A O 1
ATOM 714 N N . LEU A 1 90 ? 2.854 1.034 -7.526 1.00 92.75 90 LEU A N 1
ATOM 715 C CA . LEU A 1 90 ? 4.083 0.853 -8.295 1.00 92.75 90 LEU A CA 1
ATOM 716 C C . LEU A 1 90 ? 4.603 -0.583 -8.171 1.00 92.75 90 LEU A C 1
ATOM 718 O O . LEU A 1 90 ? 4.929 -1.208 -9.175 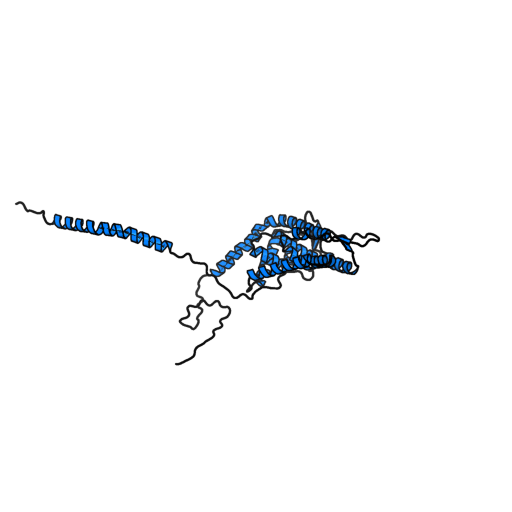1.00 92.75 90 LEU A O 1
ATOM 722 N N . PHE A 1 91 ? 4.619 -1.135 -6.959 1.00 90.00 91 PHE A N 1
ATOM 723 C CA . PHE A 1 91 ? 5.010 -2.520 -6.725 1.00 90.00 91 PHE A CA 1
ATOM 724 C C . PHE A 1 91 ? 4.102 -3.511 -7.472 1.00 90.00 91 PHE A C 1
ATOM 726 O O . PHE A 1 91 ? 4.597 -4.432 -8.118 1.00 90.00 91 PHE A O 1
ATOM 733 N N . SER A 1 92 ? 2.782 -3.297 -7.458 1.00 91.50 92 SER A N 1
ATOM 734 C CA . SER A 1 92 ? 1.830 -4.116 -8.226 1.00 91.50 92 SER A CA 1
ATOM 735 C C . SER A 1 92 ? 2.075 -4.032 -9.742 1.00 91.50 92 SER A C 1
ATOM 737 O O . SER A 1 92 ? 2.030 -5.049 -10.435 1.00 91.50 92 SER A O 1
ATOM 739 N N . LEU A 1 93 ? 2.385 -2.841 -10.270 1.00 91.69 93 LEU A N 1
ATOM 740 C CA . LEU A 1 93 ? 2.733 -2.638 -11.684 1.00 91.69 93 LEU A CA 1
ATOM 741 C C . LEU A 1 93 ? 4.027 -3.357 -12.077 1.00 91.69 93 LEU A C 1
ATOM 743 O O . LEU A 1 93 ? 4.077 -3.981 -13.140 1.00 91.69 93 LEU A O 1
ATOM 747 N N . LEU A 1 94 ? 5.042 -3.291 -11.212 1.00 87.69 94 LEU A N 1
ATOM 748 C CA . LEU A 1 94 ? 6.310 -4.001 -11.373 1.00 87.69 94 LEU A CA 1
ATOM 749 C C . LEU A 1 94 ? 6.068 -5.509 -11.382 1.00 87.69 94 LEU A C 1
ATOM 751 O O . LEU A 1 94 ? 6.397 -6.170 -12.356 1.00 87.69 94 LEU A O 1
ATOM 755 N N . LYS A 1 95 ? 5.352 -6.047 -10.389 1.00 84.38 95 LYS A N 1
ATOM 756 C CA . LYS A 1 95 ? 4.988 -7.473 -10.324 1.00 84.38 95 LYS A CA 1
ATOM 757 C C . LYS A 1 95 ? 4.240 -7.966 -11.572 1.00 84.38 95 LYS A C 1
ATOM 759 O O . LYS A 1 95 ? 4.412 -9.110 -11.981 1.00 84.38 95 LYS A O 1
ATOM 764 N N . LYS A 1 96 ? 3.424 -7.115 -12.203 1.00 88.00 96 LYS A N 1
ATOM 765 C CA . LYS A 1 96 ? 2.697 -7.430 -13.450 1.00 88.00 96 LYS A CA 1
ATOM 766 C C . LYS A 1 96 ? 3.528 -7.242 -14.724 1.00 88.00 96 LYS A C 1
ATOM 768 O O . LYS A 1 96 ? 3.023 -7.510 -15.815 1.00 88.00 96 LYS A O 1
ATOM 773 N N . GLY A 1 97 ? 4.763 -6.754 -14.614 1.00 85.75 97 GLY A N 1
ATOM 774 C CA . GLY A 1 97 ? 5.634 -6.453 -15.750 1.00 85.75 97 GLY A CA 1
ATOM 775 C C . GLY A 1 97 ? 5.107 -5.324 -16.644 1.00 85.75 97 GLY A C 1
ATOM 776 O O . GLY A 1 97 ? 5.415 -5.293 -17.835 1.00 85.75 97 GLY A O 1
ATOM 777 N N . ALA A 1 98 ? 4.270 -4.431 -16.104 1.00 89.06 98 ALA A N 1
ATOM 778 C CA . ALA A 1 98 ? 3.741 -3.278 -16.835 1.00 89.06 98 ALA A CA 1
ATOM 779 C C . ALA A 1 98 ? 4.771 -2.141 -16.921 1.00 89.06 98 ALA A C 1
ATOM 781 O O . ALA A 1 98 ? 4.837 -1.425 -17.921 1.00 89.06 98 ALA A O 1
ATOM 782 N N . VAL A 1 99 ? 5.587 -2.006 -15.875 1.00 90.00 99 VAL A N 1
ATOM 783 C CA . VAL A 1 99 ? 6.605 -0.965 -15.698 1.00 90.00 99 VAL A CA 1
ATOM 784 C C . VAL A 1 99 ? 7.927 -1.627 -15.321 1.00 90.00 99 VAL A C 1
ATOM 786 O O . VAL A 1 99 ? 7.922 -2.689 -14.703 1.00 90.00 99 VAL A O 1
ATOM 789 N N . THR A 1 100 ? 9.047 -0.999 -15.665 1.00 87.75 100 THR A N 1
ATOM 790 C CA . THR A 1 100 ? 10.380 -1.322 -15.141 1.00 87.75 100 THR A CA 1
ATOM 791 C C . THR A 1 100 ? 11.039 -0.073 -14.552 1.00 87.75 100 THR A C 1
ATOM 793 O O . THR A 1 100 ? 10.686 1.053 -14.908 1.00 87.75 100 THR A O 1
ATOM 796 N N . VAL A 1 101 ? 11.976 -0.255 -13.621 1.00 87.25 101 VAL A N 1
ATOM 797 C CA . VAL A 1 101 ? 12.717 0.854 -13.001 1.00 87.25 101 VAL A CA 1
ATOM 798 C C . VAL A 1 101 ? 14.018 1.078 -13.766 1.00 87.25 101 VAL A C 1
ATOM 800 O O . VAL A 1 101 ? 14.905 0.228 -13.749 1.00 87.25 101 VAL A O 1
ATOM 803 N N . THR A 1 102 ? 14.153 2.238 -14.406 1.00 86.56 102 THR A N 1
ATOM 804 C CA . THR A 1 102 ? 15.373 2.631 -15.130 1.00 86.56 102 THR A CA 1
ATOM 805 C C . THR A 1 102 ? 16.423 3.219 -14.185 1.00 86.56 102 THR A C 1
ATOM 807 O O . THR A 1 102 ? 17.620 3.029 -14.376 1.00 86.56 102 THR A O 1
ATOM 810 N N . SER A 1 103 ? 15.990 3.955 -13.156 1.00 84.06 103 SER A N 1
ATOM 811 C CA . SER A 1 103 ? 16.872 4.532 -12.134 1.00 84.06 103 SER A CA 1
ATOM 812 C C . SER A 1 103 ? 16.145 4.662 -10.800 1.00 84.06 103 SER A C 1
ATOM 814 O O . SER A 1 103 ? 14.953 4.953 -10.770 1.00 84.06 103 SER A O 1
ATOM 816 N N . TYR A 1 104 ? 16.865 4.477 -9.691 1.00 76.06 104 TYR A N 1
ATOM 817 C CA . TYR A 1 104 ? 16.316 4.603 -8.336 1.00 76.06 104 TYR A CA 1
ATOM 818 C C . TYR A 1 104 ? 16.481 6.012 -7.745 1.00 76.06 104 TYR A C 1
ATOM 820 O O . TYR A 1 104 ? 15.700 6.409 -6.882 1.00 76.06 104 TYR A O 1
ATOM 828 N N . LYS A 1 105 ? 17.501 6.771 -8.175 1.00 82.31 105 LYS A N 1
ATOM 829 C CA . LYS A 1 105 ? 17.831 8.109 -7.646 1.00 82.31 105 LYS A CA 1
ATOM 830 C C . LYS A 1 105 ? 18.364 9.016 -8.771 1.00 82.31 105 LYS A C 1
ATOM 832 O O . LYS A 1 105 ? 19.544 8.917 -9.102 1.00 82.31 105 LYS A O 1
ATOM 837 N N . PRO A 1 106 ? 17.538 9.904 -9.358 1.00 83.25 106 PRO A N 1
ATOM 838 C CA . PRO A 1 106 ? 16.096 10.064 -9.125 1.00 83.25 106 PRO A CA 1
ATOM 839 C C . PRO A 1 106 ? 15.296 8.859 -9.639 1.00 83.25 106 PRO A C 1
ATOM 841 O O . PRO A 1 106 ? 15.742 8.190 -10.572 1.00 83.25 106 PRO A O 1
ATOM 844 N N . LEU A 1 107 ? 14.124 8.596 -9.049 1.00 86.94 107 LEU A N 1
ATOM 845 C CA . LEU A 1 107 ? 13.240 7.518 -9.506 1.00 86.94 107 LEU A CA 1
ATOM 846 C C . LEU A 1 107 ? 12.800 7.780 -10.955 1.00 86.94 107 LEU A C 1
ATOM 848 O O . LEU A 1 107 ? 12.140 8.783 -11.227 1.00 86.94 107 LEU A O 1
ATOM 852 N N . ARG A 1 108 ? 13.172 6.880 -11.869 1.00 89.12 108 ARG A N 1
ATOM 853 C CA . ARG A 1 108 ? 12.751 6.893 -13.274 1.00 89.12 108 ARG A CA 1
ATOM 854 C C . ARG A 1 108 ? 12.143 5.557 -13.658 1.00 89.12 108 ARG A C 1
ATOM 856 O O . ARG A 1 108 ? 12.730 4.510 -13.381 1.00 89.12 108 ARG A O 1
ATOM 863 N N . LEU A 1 109 ? 10.986 5.622 -14.300 1.00 91.94 109 LEU A N 1
ATOM 864 C CA . LEU A 1 109 ? 10.175 4.475 -14.681 1.00 91.94 109 LEU A CA 1
ATOM 865 C C . LEU A 1 109 ? 10.025 4.406 -16.198 1.00 91.94 109 LEU A C 1
ATOM 867 O O . LEU A 1 109 ? 9.875 5.429 -16.856 1.00 91.94 109 LEU A O 1
ATOM 871 N N . GLU A 1 110 ? 10.003 3.199 -16.740 1.00 91.06 110 GLU A N 1
ATOM 872 C CA . GLU A 1 110 ? 9.735 2.950 -18.153 1.00 91.06 110 GLU A CA 1
ATOM 873 C C . GLU A 1 110 ? 8.515 2.039 -18.282 1.00 91.06 110 GLU A C 1
ATOM 875 O O . GLU A 1 110 ? 8.422 0.999 -17.624 1.00 91.06 110 GLU A O 1
ATOM 880 N N . VAL A 1 111 ? 7.557 2.440 -19.119 1.00 92.31 111 VAL A N 1
ATOM 881 C CA . VAL A 1 111 ? 6.358 1.644 -19.396 1.00 92.31 111 VAL A CA 1
ATOM 882 C C . VAL A 1 111 ? 6.710 0.584 -20.431 1.00 92.31 111 VAL A C 1
ATOM 884 O O . VAL A 1 111 ? 6.980 0.893 -21.586 1.00 92.31 111 VAL A O 1
ATOM 887 N N . VAL A 1 112 ? 6.688 -0.680 -20.014 1.00 87.69 112 VAL A N 1
ATOM 888 C CA . VAL A 1 112 ? 7.004 -1.825 -20.880 1.00 87.69 112 VAL A CA 1
ATOM 889 C C . VAL A 1 112 ? 5.748 -2.303 -21.607 1.00 87.69 112 VAL A C 1
ATOM 891 O O . VAL A 1 112 ? 5.786 -2.633 -22.791 1.00 87.69 112 VAL A O 1
ATOM 894 N N . LYS A 1 113 ? 4.617 -2.364 -20.891 1.00 86.19 113 LYS A N 1
ATOM 895 C CA . LYS A 1 113 ? 3.328 -2.837 -21.413 1.00 86.19 113 LYS A CA 1
ATOM 896 C C . LYS A 1 113 ? 2.186 -2.000 -20.852 1.00 86.19 113 LYS A C 1
ATOM 898 O O . LYS A 1 113 ? 1.783 -2.186 -19.707 1.00 86.19 113 LYS A O 1
ATOM 903 N N . GLU A 1 114 ? 1.600 -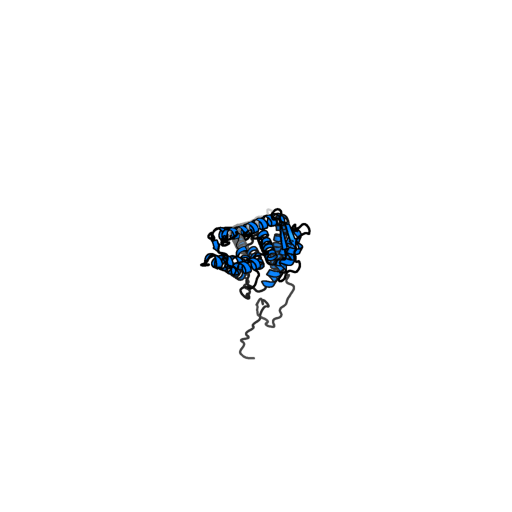1.159 -21.698 1.00 80.94 114 GLU A N 1
ATOM 904 C CA . GLU A 1 114 ? 0.437 -0.333 -21.335 1.00 80.94 114 GLU A CA 1
ATOM 905 C C . GLU A 1 114 ? -0.806 -1.169 -20.987 1.00 80.94 114 GLU A C 1
ATOM 907 O O . GLU A 1 114 ? -1.603 -0.784 -20.138 1.00 80.94 114 GLU A O 1
ATOM 912 N N . ASN A 1 115 ? -0.954 -2.343 -21.609 1.00 82.44 115 ASN A N 1
ATOM 913 C CA . ASN A 1 115 ? -2.086 -3.251 -21.410 1.00 82.44 115 ASN A CA 1
ATOM 914 C C . ASN A 1 115 ? -1.633 -4.603 -20.846 1.00 82.44 115 ASN A C 1
ATOM 916 O O . ASN A 1 115 ? -1.927 -5.662 -21.404 1.00 82.44 115 ASN A O 1
ATOM 920 N N . ALA A 1 116 ? -0.881 -4.574 -19.744 1.00 83.44 116 ALA A N 1
ATOM 921 C CA . ALA A 1 116 ? -0.554 -5.788 -19.007 1.00 83.44 116 ALA A CA 1
ATOM 922 C C . ALA A 1 116 ? -1.829 -6.502 -18.509 1.00 83.44 116 ALA A C 1
ATOM 924 O O . ALA A 1 116 ? -2.843 -5.885 -18.169 1.00 83.44 116 ALA A O 1
ATOM 925 N N . VAL A 1 117 ? -1.784 -7.834 -18.471 1.00 82.50 117 VAL A N 1
ATOM 926 C CA . VAL A 1 117 ? -2.934 -8.653 -18.070 1.00 82.50 117 VAL A CA 1
ATOM 927 C C . VAL A 1 117 ? -3.257 -8.404 -16.595 1.00 82.50 117 VAL A C 1
ATOM 929 O O . VAL A 1 117 ? -2.387 -8.478 -15.731 1.00 82.50 117 VAL A O 1
ATOM 932 N N . GLY A 1 118 ? -4.529 -8.135 -16.293 1.00 86.88 118 GLY A N 1
ATOM 933 C CA . GLY A 1 118 ? -4.995 -7.967 -14.913 1.00 86.88 118 GLY A CA 1
ATOM 934 C C . GLY A 1 118 ? -4.687 -6.602 -14.287 1.00 86.88 118 GLY A C 1
ATOM 935 O O . GLY A 1 118 ? -4.714 -6.485 -13.055 1.00 86.88 118 GLY A O 1
ATOM 936 N N . LEU A 1 119 ? -4.412 -5.577 -15.101 1.00 92.00 119 LEU A N 1
ATOM 937 C CA . LEU A 1 119 ? -4.335 -4.193 -14.633 1.00 92.00 119 LEU A CA 1
ATOM 938 C C . LEU A 1 119 ? -5.663 -3.742 -14.004 1.00 92.00 119 LEU A C 1
ATOM 940 O O . LEU A 1 119 ? -6.761 -4.044 -14.479 1.00 92.00 119 LEU A O 1
ATOM 944 N N . ARG A 1 120 ? -5.557 -3.044 -12.876 1.00 94.31 120 ARG A N 1
ATOM 945 C CA . ARG A 1 120 ? -6.673 -2.471 -12.120 1.00 94.31 120 ARG A CA 1
ATOM 946 C C . ARG A 1 120 ? -6.902 -1.026 -12.547 1.00 94.31 120 ARG A C 1
ATOM 948 O O . ARG A 1 120 ? -6.010 -0.367 -13.063 1.00 94.31 120 ARG A O 1
ATOM 955 N N . TYR A 1 121 ? -8.092 -0.502 -12.266 1.00 94.88 121 TYR A N 1
ATOM 956 C CA . TYR A 1 121 ? -8.468 0.857 -12.669 1.00 94.88 121 TYR A CA 1
ATOM 957 C C . TYR A 1 121 ? -7.482 1.930 -12.164 1.00 94.88 121 TYR A C 1
ATOM 959 O O . TYR A 1 121 ? -7.108 2.811 -12.921 1.00 94.88 121 TYR A O 1
ATOM 967 N N . TYR A 1 122 ? -6.993 1.823 -10.925 1.00 95.38 122 TYR A N 1
ATOM 968 C CA . TYR A 1 122 ? -6.030 2.772 -10.354 1.00 95.38 122 TYR A CA 1
ATOM 969 C C . TYR A 1 122 ? -4.605 2.591 -10.899 1.00 95.38 122 TYR A C 1
ATOM 971 O O . TYR A 1 122 ? -3.809 3.521 -10.868 1.00 95.38 122 TYR A O 1
ATOM 979 N N . GLU A 1 123 ? -4.274 1.401 -11.404 1.00 95.75 123 GLU A N 1
ATOM 980 C CA . GLU A 1 123 ? -2.984 1.127 -12.045 1.00 95.75 123 GLU A CA 1
ATOM 981 C C . GLU A 1 123 ? -2.927 1.757 -13.437 1.00 95.75 123 GLU A C 1
ATOM 983 O O . GLU A 1 123 ? -1.895 2.307 -13.801 1.00 95.75 123 GLU A O 1
ATOM 988 N N . TYR A 1 124 ? -4.040 1.754 -14.178 1.00 94.75 124 TYR A N 1
ATOM 989 C CA . TYR A 1 124 ? -4.146 2.495 -15.438 1.00 94.75 124 TYR A CA 1
ATOM 990 C C . TYR A 1 124 ? -3.941 3.998 -15.235 1.00 94.75 124 TYR A C 1
ATOM 992 O O . TYR A 1 124 ? -3.188 4.616 -15.984 1.00 94.75 124 TYR A O 1
ATOM 1000 N N . GLU A 1 125 ? -4.549 4.582 -14.200 1.00 94.50 125 GLU A N 1
ATOM 1001 C CA . GLU A 1 125 ? -4.327 5.996 -13.877 1.00 94.50 125 GLU A CA 1
ATOM 1002 C C . GLU A 1 125 ? -2.874 6.272 -13.474 1.00 94.50 125 GLU A C 1
ATOM 1004 O O . GLU A 1 125 ? -2.300 7.286 -13.863 1.00 94.50 125 GLU A O 1
ATOM 1009 N N . PHE A 1 126 ? -2.236 5.343 -12.755 1.00 95.56 126 PHE A N 1
ATOM 1010 C CA . PHE A 1 126 ? -0.830 5.486 -12.384 1.00 95.56 126 PHE A CA 1
ATOM 1011 C C . PHE A 1 126 ? 0.088 5.437 -13.612 1.00 95.56 126 PHE A C 1
ATOM 1013 O O . PHE A 1 126 ? 1.012 6.239 -13.708 1.00 95.56 126 PHE A O 1
ATOM 1020 N N . LEU A 1 127 ? -0.179 4.546 -14.575 1.00 95.06 127 LEU A N 1
ATOM 1021 C CA . LEU A 1 127 ? 0.574 4.486 -15.834 1.00 95.06 127 LEU A CA 1
ATOM 1022 C C . LEU A 1 127 ? 0.517 5.816 -16.594 1.00 95.06 127 LEU A C 1
ATOM 1024 O O . LEU A 1 127 ? 1.533 6.256 -17.122 1.00 95.06 127 LEU A O 1
ATOM 1028 N N . ARG A 1 128 ? -0.636 6.497 -16.587 1.00 93.88 128 ARG A N 1
ATOM 1029 C CA . ARG A 1 128 ? -0.794 7.827 -17.201 1.00 93.88 128 ARG A CA 1
ATOM 1030 C C . ARG A 1 128 ? 0.036 8.911 -16.515 1.00 93.88 128 ARG A C 1
ATOM 1032 O O . ARG A 1 128 ? 0.345 9.917 -17.147 1.00 93.88 128 ARG A O 1
ATOM 1039 N N . ALA A 1 129 ? 0.380 8.729 -15.240 1.00 93.94 129 ALA A N 1
ATOM 1040 C CA . ALA A 1 129 ? 1.237 9.659 -14.515 1.00 93.94 129 ALA A CA 1
ATOM 1041 C C . ALA A 1 129 ? 2.724 9.499 -14.875 1.00 93.94 129 ALA A C 1
ATOM 1043 O O . ALA A 1 129 ? 3.514 10.375 -14.530 1.00 93.94 129 ALA A O 1
ATOM 1044 N N . ILE A 1 130 ? 3.126 8.415 -15.551 1.00 93.94 130 ILE A N 1
ATOM 1045 C CA . ILE A 1 130 ? 4.510 8.216 -15.991 1.00 93.94 130 ILE A CA 1
ATOM 1046 C C . ILE A 1 130 ? 4.741 9.028 -17.267 1.00 93.94 130 ILE A C 1
ATOM 1048 O O . ILE A 1 130 ? 4.129 8.787 -18.306 1.00 93.94 130 ILE A O 1
ATOM 1052 N N . ARG A 1 131 ? 5.636 10.012 -17.187 1.00 92.75 131 ARG A N 1
ATOM 1053 C CA . ARG A 1 131 ? 6.026 10.850 -18.323 1.00 92.75 131 ARG A CA 1
ATOM 1054 C C . ARG A 1 131 ? 7.012 10.118 -19.245 1.00 92.75 131 ARG A C 1
ATOM 1056 O O . ARG A 1 131 ? 7.697 9.198 -18.801 1.00 92.75 131 ARG A O 1
ATOM 1063 N N . PRO A 1 132 ? 7.178 10.569 -20.505 1.00 89.75 132 PRO A N 1
ATOM 1064 C CA . PRO A 1 132 ? 8.140 9.973 -21.438 1.00 89.75 132 PRO A CA 1
ATOM 1065 C C . PRO A 1 132 ? 9.605 10.016 -20.970 1.00 89.75 132 PRO A C 1
ATOM 1067 O O . PRO A 1 132 ? 10.413 9.211 -21.417 1.00 89.75 132 PRO A O 1
ATOM 1070 N N . ASP A 1 133 ? 9.965 10.947 -20.080 1.00 89.94 133 ASP A N 1
ATOM 1071 C CA . ASP A 1 133 ? 11.304 11.043 -19.477 1.00 89.94 133 ASP A CA 1
ATOM 1072 C C . ASP A 1 133 ? 11.504 10.099 -18.271 1.00 89.94 133 ASP A C 1
ATOM 1074 O O . ASP A 1 133 ? 12.585 10.063 -17.667 1.00 89.94 133 ASP A O 1
ATOM 1078 N N . GLY A 1 134 ? 10.452 9.354 -17.923 1.00 88.25 134 GLY A N 1
ATOM 1079 C CA . GLY A 1 134 ? 10.355 8.427 -16.806 1.00 88.25 134 GLY A CA 1
ATOM 1080 C C . GLY A 1 134 ? 10.038 9.073 -15.460 1.00 88.25 134 GLY A C 1
ATOM 1081 O O . GLY A 1 134 ? 10.000 8.367 -14.451 1.00 88.25 134 GLY A O 1
ATOM 1082 N N . SER A 1 135 ? 9.815 10.390 -15.411 1.00 91.06 135 SER A N 1
ATOM 1083 C CA . SER A 1 135 ? 9.386 11.081 -14.192 1.00 91.06 135 SER A CA 1
ATOM 1084 C C . SER A 1 135 ? 7.888 10.886 -13.922 1.00 91.06 135 SER A C 1
ATOM 1086 O O . SER A 1 135 ? 7.118 10.547 -14.820 1.00 91.06 135 SER A O 1
ATOM 1088 N N . LEU A 1 136 ? 7.459 11.113 -12.678 1.00 92.00 136 LEU A N 1
ATOM 1089 C CA . LEU A 1 136 ? 6.043 11.084 -12.306 1.00 92.00 136 LEU A CA 1
ATOM 1090 C C . LEU A 1 136 ? 5.419 12.481 -12.396 1.00 92.00 136 LEU A C 1
ATOM 1092 O O . LEU A 1 136 ? 6.012 13.472 -11.962 1.00 92.00 136 LEU A O 1
ATOM 1096 N N . ASP A 1 137 ? 4.202 12.555 -12.927 1.00 92.06 137 ASP A N 1
ATOM 1097 C CA . ASP A 1 137 ? 3.392 13.765 -12.935 1.00 92.06 137 ASP A CA 1
ATOM 1098 C C . ASP A 1 137 ? 2.516 13.873 -11.688 1.00 92.06 137 ASP A C 1
ATOM 1100 O O . ASP A 1 137 ? 1.482 13.213 -11.571 1.00 92.06 137 ASP A O 1
ATOM 1104 N N . SER A 1 138 ? 2.906 14.757 -10.768 1.00 88.69 138 SER A N 1
ATOM 1105 C CA . SER A 1 138 ? 2.192 14.973 -9.510 1.00 88.69 138 SER A CA 1
ATOM 1106 C C . SER A 1 138 ? 0.722 15.345 -9.692 1.00 88.69 138 SER A C 1
ATOM 1108 O O . SER A 1 138 ? -0.095 14.956 -8.863 1.00 88.69 138 SER A O 1
ATOM 1110 N N . ASN A 1 139 ? 0.342 16.061 -10.758 1.00 88.38 139 ASN A N 1
ATOM 1111 C CA . ASN A 1 139 ? -1.064 16.417 -10.957 1.00 88.38 139 ASN A CA 1
ATOM 1112 C C . ASN A 1 139 ? -1.894 15.200 -11.378 1.00 88.38 139 ASN A C 1
ATOM 1114 O O . ASN A 1 139 ? -3.002 15.043 -10.882 1.00 88.38 139 ASN A O 1
ATOM 1118 N N . ILE A 1 140 ? -1.348 14.317 -12.217 1.00 91.50 140 ILE A N 1
ATOM 1119 C CA . ILE A 1 140 ? -2.038 13.085 -12.639 1.00 91.50 140 ILE A CA 1
ATOM 1120 C C . ILE A 1 140 ? -2.089 12.066 -11.488 1.00 91.50 140 ILE A C 1
ATOM 1122 O O . ILE A 1 140 ? -3.041 11.300 -11.377 1.00 91.50 140 ILE A O 1
ATOM 1126 N N . LEU A 1 141 ? -1.133 12.098 -10.548 1.00 92.00 141 LEU A N 1
ATOM 1127 C CA . LEU A 1 141 ? -1.218 11.288 -9.322 1.00 92.00 141 LEU A CA 1
ATOM 1128 C C . LEU A 1 141 ? -2.468 11.602 -8.481 1.00 92.00 141 LEU A C 1
ATOM 1130 O O . LEU A 1 141 ? -2.936 10.735 -7.742 1.00 92.00 141 LEU A O 1
ATOM 1134 N N . VAL A 1 142 ? -3.041 12.804 -8.601 1.00 92.38 142 VAL A N 1
ATOM 1135 C CA . VAL A 1 142 ? -4.320 13.140 -7.957 1.00 92.38 142 VAL A CA 1
ATOM 1136 C C . VAL A 1 142 ? -5.463 12.301 -8.542 1.00 92.38 142 VAL A C 1
ATOM 1138 O O . VAL A 1 142 ? -6.290 11.793 -7.781 1.00 92.38 142 VAL A O 1
ATOM 1141 N N . ASP A 1 143 ? -5.460 12.066 -9.856 1.00 92.81 143 ASP A N 1
ATOM 1142 C CA . ASP A 1 143 ? -6.474 11.262 -10.552 1.00 92.81 143 ASP A CA 1
ATOM 1143 C C . ASP A 1 143 ? -6.450 9.798 -10.079 1.00 92.81 143 ASP A C 1
ATOM 1145 O O . ASP A 1 143 ? -7.498 9.162 -9.955 1.00 92.81 143 ASP A O 1
ATOM 1149 N N . VAL A 1 144 ? -5.270 9.272 -9.718 1.00 94.88 144 VAL A N 1
ATOM 1150 C CA . VAL A 1 144 ? -5.125 7.932 -9.117 1.00 94.88 144 VAL A CA 1
ATOM 1151 C C . VAL A 1 144 ? -5.919 7.833 -7.815 1.00 94.88 144 VAL A C 1
ATOM 1153 O O . VAL A 1 144 ? -6.656 6.864 -7.602 1.00 94.88 144 VAL A O 1
ATOM 1156 N N . PHE A 1 145 ? -5.799 8.837 -6.942 1.00 93.69 145 PHE A N 1
ATOM 1157 C CA . PHE A 1 145 ? -6.541 8.881 -5.682 1.00 93.69 145 PHE A CA 1
ATOM 1158 C C . PHE A 1 145 ? -8.035 9.112 -5.896 1.00 93.69 145 PHE A C 1
ATOM 1160 O O . PHE A 1 145 ? -8.840 8.501 -5.193 1.00 93.69 145 PHE A O 1
ATOM 1167 N N . GLU A 1 146 ? -8.418 9.931 -6.876 1.00 92.81 146 GLU A N 1
ATOM 1168 C CA . GLU A 1 146 ? -9.825 10.126 -7.227 1.00 92.81 146 GLU A CA 1
ATOM 1169 C C . GLU A 1 146 ? -10.461 8.820 -7.729 1.00 92.81 146 GLU A C 1
ATOM 1171 O O . GLU A 1 146 ? -11.564 8.447 -7.315 1.00 92.81 146 GLU A O 1
ATOM 1176 N N . ALA A 1 147 ? -9.752 8.081 -8.583 1.00 94.56 147 ALA A N 1
ATOM 1177 C CA . ALA A 1 147 ? -10.195 6.786 -9.067 1.00 94.56 147 ALA A CA 1
ATOM 1178 C C . ALA A 1 147 ? -10.296 5.774 -7.917 1.00 94.56 147 ALA A C 1
ATOM 1180 O O . ALA A 1 147 ? -11.309 5.071 -7.807 1.00 94.56 147 ALA A O 1
ATOM 1181 N N . LEU A 1 148 ? -9.280 5.706 -7.042 1.00 94.81 148 LEU A N 1
ATOM 1182 C CA . LEU A 1 148 ? -9.277 4.847 -5.850 1.00 94.81 148 LEU A CA 1
ATOM 1183 C C . LEU A 1 148 ? -10.475 5.121 -4.955 1.00 94.81 148 LEU A C 1
ATOM 1185 O O . LEU A 1 148 ? -11.206 4.175 -4.649 1.00 94.81 148 LEU A O 1
ATOM 1189 N N . ASP A 1 149 ? -10.705 6.383 -4.592 1.00 93.12 149 ASP A N 1
ATOM 1190 C CA . ASP A 1 149 ? -11.838 6.765 -3.756 1.00 93.12 149 ASP A CA 1
ATOM 1191 C C . ASP A 1 149 ? -13.155 6.317 -4.390 1.00 93.12 149 ASP A C 1
ATOM 1193 O O . ASP A 1 149 ? -13.928 5.571 -3.783 1.00 93.12 149 ASP A O 1
ATOM 1197 N N . ARG A 1 150 ? -13.370 6.684 -5.657 1.00 93.00 150 ARG A N 1
ATOM 1198 C CA . ARG A 1 150 ? -14.594 6.369 -6.393 1.00 93.00 150 ARG A CA 1
ATOM 1199 C C . ARG A 1 150 ? -14.858 4.865 -6.437 1.00 93.00 150 ARG A C 1
ATOM 1201 O O . ARG A 1 150 ? -15.989 4.429 -6.192 1.00 93.00 150 ARG A O 1
ATOM 1208 N N . GLY A 1 151 ? -13.829 4.071 -6.732 1.00 94.38 151 GLY A N 1
ATOM 1209 C CA . GLY A 1 151 ? -13.915 2.615 -6.817 1.00 94.38 151 GLY A CA 1
ATOM 1210 C C . GLY A 1 151 ? -14.182 1.958 -5.462 1.00 94.38 151 GLY A C 1
ATOM 1211 O O . GLY A 1 151 ? -15.108 1.150 -5.339 1.00 94.38 151 GLY A O 1
ATOM 1212 N N . VAL A 1 152 ? -13.436 2.342 -4.423 1.00 94.94 152 VAL A N 1
ATOM 1213 C CA . VAL A 1 152 ? -13.614 1.813 -3.063 1.00 94.94 152 VAL A CA 1
ATOM 1214 C C . VAL A 1 152 ? -14.978 2.208 -2.512 1.00 94.94 152 VAL A C 1
ATOM 1216 O O . VAL A 1 152 ? -15.708 1.360 -2.003 1.00 94.94 152 VAL A O 1
ATOM 1219 N N . ARG A 1 153 ? -15.394 3.462 -2.685 1.00 91.25 153 ARG A N 1
ATOM 1220 C CA . ARG A 1 153 ? -16.700 3.954 -2.244 1.00 91.25 153 ARG A CA 1
ATOM 1221 C C . ARG A 1 153 ? -17.846 3.205 -2.907 1.00 91.25 153 ARG A C 1
ATOM 1223 O O . ARG A 1 153 ? -18.800 2.844 -2.223 1.00 91.25 153 ARG A O 1
ATOM 1230 N N . ALA A 1 154 ? -17.765 2.952 -4.215 1.00 91.31 154 ALA A N 1
ATOM 1231 C CA . ALA A 1 154 ? -18.761 2.151 -4.921 1.00 91.31 154 ALA A CA 1
ATOM 1232 C C . ALA A 1 154 ? -18.845 0.725 -4.353 1.00 91.31 154 ALA A C 1
ATOM 1234 O O . ALA A 1 154 ? -19.946 0.232 -4.114 1.00 91.31 154 ALA A O 1
ATOM 1235 N N . LYS A 1 155 ? -17.694 0.102 -4.067 1.00 93.44 155 LYS A N 1
ATOM 1236 C CA . LYS A 1 155 ? -17.602 -1.239 -3.465 1.00 93.44 155 LYS A CA 1
ATOM 1237 C C . LYS A 1 155 ? -18.070 -1.297 -2.009 1.00 93.44 155 LYS A C 1
ATOM 1239 O O . LYS A 1 155 ? -18.508 -2.354 -1.568 1.00 93.44 155 LYS A O 1
ATOM 1244 N N . MET A 1 156 ? -17.971 -0.193 -1.273 1.00 91.56 156 MET A N 1
ATOM 1245 C CA . MET A 1 156 ? -18.335 -0.091 0.144 1.00 91.56 156 MET A CA 1
ATOM 1246 C C . MET A 1 156 ? -19.805 0.279 0.387 1.00 91.56 156 MET A C 1
ATOM 1248 O O . MET A 1 156 ? -20.237 0.314 1.538 1.00 91.56 156 MET A O 1
ATOM 1252 N N . ARG A 1 157 ? -20.600 0.549 -0.659 1.00 88.00 157 ARG A N 1
ATOM 1253 C CA . ARG A 1 157 ? -22.023 0.898 -0.503 1.00 88.00 157 ARG A CA 1
ATOM 1254 C C . ARG A 1 157 ? -22.781 -0.216 0.223 1.00 88.00 157 ARG A C 1
ATOM 1256 O O . ARG A 1 157 ? -22.775 -1.356 -0.224 1.00 88.00 157 ARG A O 1
ATOM 1263 N N . GLY A 1 158 ? -23.446 0.139 1.322 1.00 84.06 158 GLY A N 1
ATOM 1264 C CA . GLY A 1 158 ? -24.240 -0.793 2.130 1.00 84.06 158 GLY A CA 1
ATOM 1265 C C . GLY A 1 158 ? -23.433 -1.687 3.079 1.00 84.06 158 GLY A C 1
ATOM 1266 O O . GLY A 1 158 ? -24.034 -2.466 3.811 1.00 84.06 158 GLY A O 1
ATOM 1267 N N . TYR A 1 159 ? -22.101 -1.581 3.109 1.00 89.81 159 TYR A N 1
ATOM 1268 C CA . TYR A 1 159 ? -21.245 -2.351 4.016 1.00 89.81 159 TYR A CA 1
ATOM 1269 C C . TYR A 1 159 ? -20.796 -1.525 5.223 1.00 89.81 159 TYR A C 1
ATOM 1271 O O . TYR A 1 159 ? -20.676 -0.300 5.154 1.00 89.81 159 TYR A O 1
ATOM 1279 N N . CYS A 1 160 ? -20.495 -2.202 6.333 1.00 89.75 160 CYS A N 1
ATOM 1280 C CA . CYS A 1 160 ? -19.988 -1.547 7.532 1.00 89.75 160 CYS A CA 1
ATOM 1281 C C . CYS A 1 160 ? -18.511 -1.180 7.344 1.00 89.75 160 CYS A C 1
ATOM 1283 O O . CYS A 1 160 ? -17.652 -2.056 7.205 1.00 89.75 160 CYS A O 1
ATOM 1285 N N . LEU A 1 161 ? -18.208 0.122 7.357 1.00 90.44 161 LEU A N 1
ATOM 1286 C CA . LEU A 1 161 ? -16.844 0.636 7.211 1.00 90.44 161 LEU A CA 1
ATOM 1287 C C . LEU A 1 161 ? -15.920 0.102 8.310 1.00 90.44 161 LEU A C 1
ATOM 1289 O O . LEU A 1 161 ? -14.869 -0.457 8.005 1.00 90.44 161 LEU A O 1
ATOM 1293 N N . ARG A 1 162 ? -16.335 0.232 9.576 1.00 91.38 162 ARG A N 1
ATOM 1294 C CA . ARG A 1 162 ? -15.547 -0.186 10.744 1.00 91.38 162 ARG A CA 1
ATOM 1295 C C . ARG A 1 162 ? -15.223 -1.677 10.700 1.00 91.38 162 ARG A C 1
ATOM 1297 O O . ARG A 1 162 ? -14.061 -2.051 10.837 1.00 91.38 162 ARG A O 1
ATOM 1304 N N . ASP A 1 163 ? -16.226 -2.517 10.463 1.00 92.25 163 ASP A N 1
ATOM 1305 C CA . ASP A 1 163 ? -16.028 -3.970 10.447 1.00 92.25 163 ASP A CA 1
ATOM 1306 C C . ASP A 1 163 ? -15.166 -4.396 9.260 1.00 92.25 163 ASP A C 1
ATOM 1308 O O . ASP A 1 163 ? -14.339 -5.296 9.380 1.00 92.25 163 ASP A O 1
ATOM 1312 N N . THR A 1 164 ? -15.307 -3.711 8.123 1.00 95.38 164 THR A N 1
ATOM 1313 C CA . THR A 1 164 ? -14.470 -3.953 6.947 1.00 95.38 164 THR A CA 1
ATOM 1314 C C . THR A 1 164 ? -13.012 -3.583 7.202 1.00 95.38 164 THR A C 1
ATOM 1316 O O . THR A 1 164 ? -12.120 -4.368 6.889 1.00 95.38 164 THR A O 1
ATOM 1319 N N . VAL A 1 165 ? -12.751 -2.432 7.823 1.00 95.75 165 VAL A N 1
ATOM 1320 C CA . VAL A 1 165 ? -11.397 -2.026 8.228 1.00 95.75 165 VAL A CA 1
ATOM 1321 C C . VAL A 1 165 ? -10.793 -3.048 9.193 1.00 95.75 165 VAL A C 1
ATOM 1323 O O . VAL A 1 165 ? -9.676 -3.516 8.974 1.00 95.75 165 VAL A O 1
ATOM 1326 N N . ASN A 1 166 ? -11.545 -3.461 10.216 1.00 96.06 166 ASN A N 1
ATOM 1327 C CA . ASN A 1 166 ? -11.098 -4.475 11.174 1.00 96.06 166 ASN A CA 1
ATOM 1328 C C . ASN A 1 166 ? -10.821 -5.825 10.499 1.00 96.06 166 ASN A C 1
ATOM 1330 O O . ASN A 1 166 ? -9.837 -6.494 10.818 1.00 96.06 166 ASN A O 1
ATOM 1334 N N . HIS A 1 167 ? -11.646 -6.207 9.524 1.00 96.44 167 HIS A N 1
ATOM 1335 C CA . HIS A 1 167 ? -11.439 -7.416 8.743 1.00 96.44 167 HIS A CA 1
ATOM 1336 C C . HIS A 1 167 ? -10.109 -7.386 7.983 1.00 96.44 167 HIS A C 1
ATOM 1338 O O . HIS A 1 167 ? -9.325 -8.325 8.121 1.00 96.44 167 HIS A O 1
ATOM 1344 N N . TYR A 1 168 ? -9.800 -6.316 7.245 1.00 97.50 168 TYR A N 1
ATOM 1345 C CA . TYR A 1 168 ? -8.530 -6.236 6.513 1.00 97.50 168 TYR A CA 1
ATOM 1346 C C . TYR A 1 168 ? -7.318 -6.127 7.437 1.00 97.50 168 TYR A C 1
ATOM 1348 O O . TYR A 1 168 ? -6.315 -6.787 7.182 1.00 97.50 168 TYR A O 1
ATOM 1356 N N . LYS A 1 169 ? -7.421 -5.424 8.571 1.00 96.69 169 LYS A N 1
ATOM 1357 C CA . LYS A 1 169 ? -6.374 -5.461 9.606 1.00 96.69 169 LYS A CA 1
ATOM 1358 C C . LYS A 1 169 ? -6.111 -6.882 10.111 1.00 96.69 169 LYS A C 1
ATOM 1360 O O . LYS A 1 169 ? -4.960 -7.267 10.294 1.00 96.69 169 LYS A O 1
ATOM 1365 N N . SER A 1 170 ? -7.160 -7.690 10.281 1.00 96.88 170 SER A N 1
ATOM 1366 C CA . SER A 1 170 ? -7.008 -9.096 10.677 1.00 96.88 170 SER A CA 1
ATOM 1367 C C . SER A 1 170 ? -6.337 -9.960 9.600 1.00 96.88 170 SER A C 1
ATOM 1369 O O . SER A 1 170 ? -5.663 -10.934 9.939 1.00 96.88 170 SER A O 1
ATOM 1371 N N . ILE A 1 171 ? -6.492 -9.608 8.316 1.00 96.69 171 ILE A N 1
ATOM 1372 C CA . ILE A 1 171 ? -5.789 -10.257 7.199 1.00 96.69 171 ILE A CA 1
ATOM 1373 C C . ILE A 1 171 ? -4.301 -9.913 7.256 1.00 96.69 171 ILE A C 1
ATOM 1375 O O . ILE A 1 171 ? -3.486 -10.828 7.224 1.00 96.69 171 ILE A O 1
ATOM 1379 N N . VAL A 1 172 ? -3.946 -8.638 7.442 1.00 96.38 172 VAL A N 1
ATOM 1380 C CA . VAL A 1 172 ? -2.544 -8.201 7.592 1.00 96.38 172 VAL A CA 1
ATOM 1381 C C . VAL A 1 172 ? -1.878 -8.894 8.785 1.00 96.38 172 VAL A C 1
ATOM 1383 O O . VAL A 1 172 ? -0.798 -9.462 8.656 1.00 96.38 172 VAL A O 1
ATOM 1386 N N . ALA A 1 173 ? -2.553 -8.943 9.936 1.00 95.81 173 ALA A N 1
ATOM 1387 C CA . ALA A 1 173 ? -2.041 -9.640 11.116 1.00 95.81 173 ALA A CA 1
ATOM 1388 C C . ALA A 1 173 ? -1.866 -11.153 10.886 1.00 95.81 173 ALA A C 1
ATOM 1390 O O . ALA A 1 173 ? -0.961 -11.774 11.439 1.00 95.81 173 ALA A O 1
ATOM 1391 N N . ARG A 1 174 ? -2.736 -11.771 10.079 1.00 95.75 174 ARG A N 1
ATOM 1392 C CA . ARG A 1 174 ? -2.626 -13.188 9.710 1.00 95.75 174 ARG A CA 1
ATOM 1393 C C . ARG A 1 174 ? -1.471 -13.440 8.748 1.00 95.75 174 ARG A C 1
ATOM 1395 O O . ARG A 1 174 ? -0.757 -14.408 8.972 1.00 95.75 174 ARG A O 1
ATOM 1402 N N . ALA A 1 175 ? -1.278 -12.571 7.761 1.00 94.56 175 ALA A N 1
ATOM 1403 C CA . ALA A 1 175 ? -0.147 -12.630 6.842 1.00 94.56 175 ALA A CA 1
ATOM 1404 C C . ALA A 1 175 ? 1.185 -12.573 7.605 1.00 94.56 175 ALA A C 1
ATOM 1406 O O . ALA A 1 175 ? 2.043 -13.426 7.407 1.00 94.56 175 ALA A O 1
ATOM 1407 N N . TRP A 1 176 ? 1.327 -11.643 8.557 1.00 93.25 176 TRP A N 1
ATOM 1408 C CA . TRP A 1 176 ? 2.518 -11.592 9.414 1.00 93.25 176 TRP A CA 1
ATOM 1409 C C . TRP A 1 176 ? 2.729 -12.867 10.211 1.00 93.25 176 TRP A C 1
ATOM 1411 O O . TRP A 1 176 ? 3.846 -13.370 10.278 1.00 93.25 176 TRP A O 1
ATOM 1421 N N . ARG A 1 177 ? 1.654 -13.413 10.780 1.00 93.00 177 ARG A N 1
ATOM 1422 C CA . ARG A 1 177 ? 1.724 -14.664 11.528 1.00 93.00 177 ARG A CA 1
ATOM 1423 C C . ARG A 1 177 ? 2.197 -15.824 10.651 1.00 93.00 177 ARG A C 1
ATOM 1425 O O . ARG A 1 177 ? 3.037 -16.590 11.091 1.00 93.00 177 ARG A O 1
ATOM 1432 N N . GLN A 1 178 ? 1.715 -15.921 9.410 1.00 90.62 178 GLN A N 1
ATOM 1433 C CA . GLN A 1 178 ? 2.164 -16.949 8.462 1.00 90.62 178 GLN A CA 1
ATOM 1434 C C . GLN A 1 178 ? 3.660 -16.836 8.159 1.00 90.62 178 GLN A C 1
ATOM 1436 O O . GLN A 1 178 ? 4.345 -17.851 8.115 1.00 90.62 178 GLN A O 1
ATOM 1441 N N . VAL A 1 179 ? 4.182 -15.613 8.023 1.00 87.75 179 VAL A N 1
ATOM 1442 C CA . VAL A 1 179 ? 5.622 -15.383 7.831 1.00 87.75 179 VAL A CA 1
ATOM 1443 C C . VAL A 1 179 ? 6.418 -15.716 9.098 1.00 87.75 179 VAL A C 1
ATOM 1445 O O . VAL A 1 179 ? 7.469 -16.341 9.016 1.00 87.75 179 VAL A O 1
ATOM 1448 N N . GLN A 1 180 ? 5.947 -15.316 10.278 1.00 87.06 180 GLN A N 1
ATOM 1449 C CA . GLN A 1 180 ? 6.683 -15.477 11.539 1.00 87.06 180 GLN A CA 1
ATOM 1450 C C . GLN A 1 180 ? 6.645 -16.907 12.097 1.00 87.06 180 GLN A C 1
ATOM 1452 O O . GLN A 1 180 ? 7.628 -17.355 12.677 1.00 87.06 180 GLN A O 1
ATOM 1457 N N . GLU A 1 181 ? 5.531 -17.620 11.928 1.00 88.06 181 GLU A N 1
ATOM 1458 C CA . GLU A 1 181 ? 5.330 -18.991 12.423 1.00 88.06 181 GLU A CA 1
ATOM 1459 C C . GLU A 1 181 ? 5.732 -20.063 11.398 1.00 88.06 181 GLU A C 1
ATOM 1461 O O . GLU A 1 181 ? 5.612 -21.259 11.673 1.00 88.06 181 GLU A O 1
ATOM 1466 N N . ALA A 1 182 ? 6.201 -19.665 10.212 1.00 82.12 182 ALA A N 1
ATOM 1467 C CA . ALA A 1 182 ? 6.703 -20.602 9.219 1.00 82.12 182 ALA A CA 1
ATOM 1468 C C . ALA A 1 182 ? 7.876 -21.411 9.799 1.00 82.12 182 ALA A C 1
ATOM 1470 O O . ALA A 1 182 ? 8.938 -20.876 10.108 1.00 82.12 182 ALA A O 1
ATOM 1471 N N . GLY A 1 183 ? 7.680 -22.725 9.941 1.00 72.81 183 GLY A N 1
ATOM 1472 C CA . GLY A 1 183 ? 8.643 -23.611 10.600 1.00 72.81 183 GLY A CA 1
ATOM 1473 C C . GLY A 1 183 ? 9.924 -23.882 9.807 1.00 72.81 183 GLY A C 1
ATOM 1474 O O . GLY A 1 183 ? 10.850 -24.475 10.353 1.00 72.81 183 GLY A O 1
ATOM 1475 N N . THR A 1 184 ? 9.984 -23.474 8.534 1.00 77.62 184 THR A N 1
ATOM 1476 C CA . THR A 1 184 ? 11.198 -23.571 7.715 1.00 77.62 184 THR A CA 1
ATOM 1477 C C . THR A 1 184 ? 11.470 -22.266 6.964 1.00 77.62 184 THR A C 1
ATOM 1479 O O . THR A 1 184 ? 10.523 -21.559 6.598 1.00 77.62 184 THR A O 1
ATOM 1482 N N . PRO A 1 185 ? 12.748 -21.955 6.702 1.00 73.00 185 PRO A N 1
ATOM 1483 C CA . PRO A 1 185 ? 13.156 -20.747 5.983 1.00 73.00 185 PRO A CA 1
ATOM 1484 C C . PRO A 1 185 ? 12.554 -20.651 4.574 1.00 73.00 185 PRO A C 1
ATOM 1486 O O . PRO A 1 185 ? 12.109 -19.591 4.138 1.00 73.00 185 PRO A O 1
ATOM 1489 N N . GLU A 1 186 ? 12.473 -21.778 3.871 1.00 72.31 186 GLU A N 1
ATOM 1490 C CA . GLU A 1 186 ? 11.918 -21.879 2.521 1.00 72.31 186 GLU A CA 1
ATOM 1491 C C . GLU A 1 186 ? 10.437 -21.488 2.505 1.00 72.31 186 GLU A C 1
ATOM 1493 O O . GLU A 1 186 ? 9.979 -20.744 1.632 1.00 72.31 186 GLU A O 1
ATOM 1498 N N . ILE A 1 187 ? 9.685 -21.978 3.496 1.00 80.38 187 ILE A N 1
ATOM 1499 C CA . ILE A 1 187 ? 8.265 -21.663 3.657 1.00 80.38 187 ILE A CA 1
ATOM 1500 C C . ILE A 1 187 ? 8.103 -20.203 4.069 1.00 80.38 187 ILE A C 1
ATOM 1502 O O . ILE A 1 187 ? 7.256 -19.518 3.507 1.00 80.38 187 ILE A O 1
ATOM 1506 N N . GLN A 1 188 ? 8.934 -19.699 4.980 1.00 79.38 188 GLN A N 1
ATOM 1507 C CA . GLN A 1 188 ? 8.892 -18.299 5.401 1.00 79.38 188 GLN A CA 1
ATOM 1508 C C . GLN A 1 188 ? 9.059 -17.351 4.214 1.00 79.38 188 GLN A C 1
ATOM 1510 O O . GLN A 1 188 ? 8.302 -16.394 4.059 1.00 79.38 188 GLN A O 1
ATOM 1515 N N . LEU A 1 189 ? 10.020 -17.647 3.344 1.00 74.56 189 LEU A N 1
ATOM 1516 C CA . LEU A 1 189 ? 10.286 -16.856 2.158 1.00 74.56 189 LEU A CA 1
ATOM 1517 C C . LEU A 1 189 ? 9.142 -16.932 1.133 1.00 74.56 189 LEU A C 1
ATOM 1519 O O . LEU A 1 189 ? 8.771 -15.924 0.526 1.00 74.56 189 LEU A O 1
ATOM 1523 N N . LYS A 1 190 ? 8.548 -18.117 0.962 1.00 79.00 190 LYS A N 1
ATOM 1524 C CA . LYS A 1 190 ? 7.352 -18.296 0.134 1.00 79.00 190 LYS A CA 1
ATOM 1525 C C . LYS A 1 190 ? 6.177 -17.466 0.665 1.00 79.00 190 LYS A C 1
ATOM 1527 O O . LYS A 1 190 ? 5.587 -16.707 -0.099 1.00 79.00 190 LYS A O 1
ATOM 1532 N N . GLU A 1 191 ? 5.875 -17.574 1.958 1.00 85.94 191 GLU A N 1
ATOM 1533 C CA . GLU A 1 191 ? 4.794 -16.828 2.615 1.00 85.94 191 GLU A CA 1
ATOM 1534 C C . GLU A 1 191 ? 5.038 -15.316 2.554 1.00 85.94 191 GLU A C 1
ATOM 1536 O O . GLU A 1 191 ? 4.098 -14.552 2.333 1.00 85.94 191 GLU A O 1
ATOM 1541 N N . LEU A 1 192 ? 6.294 -14.872 2.690 1.00 82.88 192 LEU A N 1
ATOM 1542 C CA . LEU A 1 192 ? 6.678 -13.472 2.523 1.00 82.88 192 LEU A CA 1
ATOM 1543 C C . LEU A 1 192 ? 6.346 -12.983 1.112 1.00 82.88 192 LEU A C 1
ATOM 1545 O O . LEU A 1 192 ? 5.716 -11.940 0.965 1.00 82.88 192 LEU A O 1
ATOM 1549 N N . GLY A 1 193 ? 6.735 -13.740 0.082 1.00 79.62 193 GLY A N 1
ATOM 1550 C CA . GLY A 1 193 ? 6.462 -13.400 -1.312 1.00 79.62 193 GLY A CA 1
ATOM 1551 C C . GLY A 1 193 ? 4.970 -13.372 -1.637 1.00 79.62 193 GLY A C 1
ATOM 1552 O O . GLY A 1 193 ? 4.485 -12.387 -2.199 1.00 79.62 193 GLY A O 1
ATOM 1553 N N . GLU A 1 194 ? 4.231 -14.422 -1.275 1.00 84.56 194 GLU A N 1
ATOM 1554 C CA . GLU A 1 194 ? 2.795 -14.560 -1.562 1.00 84.56 194 GLU A CA 1
ATOM 1555 C C . GLU A 1 194 ? 1.955 -13.493 -0.847 1.00 84.56 194 GLU A C 1
ATOM 1557 O O . GLU A 1 194 ? 1.021 -12.939 -1.434 1.00 84.56 194 GLU A O 1
ATOM 1562 N N . ASN A 1 195 ? 2.316 -13.148 0.392 1.00 90.38 195 ASN A N 1
ATOM 1563 C CA . ASN A 1 195 ? 1.575 -12.180 1.195 1.00 90.38 195 ASN A CA 1
ATOM 1564 C C . ASN A 1 195 ? 2.118 -10.746 1.113 1.00 90.38 195 ASN A C 1
ATOM 1566 O O . ASN A 1 195 ? 1.542 -9.856 1.738 1.00 90.38 195 ASN A O 1
ATOM 1570 N N . LEU A 1 196 ? 3.178 -10.488 0.339 1.00 87.50 196 LEU A N 1
ATOM 1571 C CA . LEU A 1 196 ? 3.893 -9.207 0.326 1.00 87.50 196 LEU A CA 1
ATOM 1572 C C . LEU A 1 196 ? 2.971 -7.994 0.147 1.00 87.50 196 LEU A C 1
ATOM 1574 O O . LEU A 1 196 ? 3.058 -7.037 0.909 1.00 87.50 196 LEU A O 1
ATOM 1578 N N . GLU A 1 197 ? 2.027 -8.052 -0.796 1.00 89.94 197 GLU A N 1
ATOM 1579 C CA . GLU A 1 197 ? 1.066 -6.964 -1.039 1.00 89.94 197 GLU A CA 1
ATOM 1580 C C . GLU A 1 197 ? 0.243 -6.604 0.210 1.00 89.94 197 GLU A C 1
ATOM 1582 O O . GLU A 1 197 ? -0.053 -5.432 0.434 1.00 89.94 197 GLU A O 1
ATOM 1587 N N . TRP A 1 198 ? -0.106 -7.593 1.039 1.00 94.69 198 TRP A N 1
ATOM 1588 C CA . TRP A 1 198 ? -0.818 -7.385 2.301 1.00 94.69 198 TRP A CA 1
ATOM 1589 C C . TRP A 1 198 ? 0.107 -6.889 3.411 1.00 94.69 198 TRP A C 1
ATOM 1591 O O . TRP A 1 198 ? -0.307 -6.064 4.222 1.00 94.69 198 TRP A O 1
ATOM 1601 N N . LEU A 1 199 ? 1.353 -7.362 3.445 1.00 92.56 199 LEU A N 1
ATOM 1602 C CA . LEU A 1 199 ? 2.347 -6.944 4.434 1.00 92.56 199 LEU A CA 1
ATOM 1603 C C . LEU A 1 199 ? 2.724 -5.465 4.265 1.00 92.56 199 LEU A C 1
ATOM 1605 O O . LEU A 1 199 ? 2.877 -4.767 5.262 1.00 92.56 199 LEU A O 1
ATOM 1609 N N . LEU A 1 200 ? 2.768 -4.963 3.024 1.00 90.69 200 LEU A N 1
ATOM 1610 C CA . LEU A 1 200 ? 3.047 -3.553 2.707 1.00 90.69 200 LEU A CA 1
ATOM 1611 C C . LEU A 1 200 ? 1.994 -2.562 3.243 1.00 90.69 200 LEU A C 1
ATOM 1613 O O . LEU A 1 200 ? 2.245 -1.358 3.291 1.00 90.69 200 LEU A O 1
ATOM 1617 N N . ILE A 1 201 ? 0.814 -3.045 3.650 1.00 94.00 201 ILE A N 1
ATOM 1618 C CA . ILE A 1 201 ? -0.209 -2.221 4.313 1.00 94.00 201 ILE A CA 1
ATOM 1619 C C . ILE A 1 201 ? 0.259 -1.788 5.710 1.00 94.00 201 ILE A C 1
ATOM 1621 O O . ILE A 1 201 ? -0.136 -0.725 6.201 1.00 94.00 201 ILE A O 1
ATOM 1625 N N . ASP A 1 202 ? 1.066 -2.623 6.367 1.00 92.38 202 ASP A N 1
ATOM 1626 C CA . ASP A 1 202 ? 1.522 -2.399 7.730 1.00 92.38 202 ASP A CA 1
ATOM 1627 C C . ASP A 1 202 ? 2.542 -1.249 7.780 1.00 92.38 202 ASP A C 1
ATOM 1629 O O . ASP A 1 202 ? 3.582 -1.321 7.121 1.00 92.38 202 ASP A O 1
ATOM 1633 N N . PRO A 1 203 ? 2.300 -0.182 8.563 1.00 87.94 203 PRO A N 1
ATOM 1634 C CA . PRO A 1 203 ? 3.273 0.890 8.709 1.00 87.94 203 PRO A CA 1
ATOM 1635 C C . PRO A 1 203 ? 4.601 0.447 9.329 1.00 87.94 203 PRO A C 1
ATOM 1637 O O . PRO A 1 203 ? 5.603 1.123 9.124 1.00 87.94 203 PRO A O 1
ATOM 1640 N N . GLU A 1 204 ? 4.615 -0.663 10.068 1.00 88.12 204 GLU A N 1
ATOM 1641 C CA . GLU A 1 204 ? 5.806 -1.224 10.706 1.00 88.12 204 GLU A CA 1
ATOM 1642 C C . GLU A 1 204 ? 6.503 -2.278 9.838 1.00 88.12 204 GLU A C 1
ATOM 1644 O O . GLU A 1 204 ? 7.345 -3.020 10.347 1.00 88.12 204 GLU A O 1
ATOM 1649 N N . PHE A 1 205 ? 6.158 -2.367 8.550 1.00 86.50 205 PHE A N 1
ATOM 1650 C CA . PHE A 1 205 ? 6.699 -3.363 7.630 1.00 86.50 205 PHE A CA 1
ATOM 1651 C C . PHE A 1 205 ? 8.228 -3.463 7.690 1.00 86.50 205 PHE A C 1
ATOM 1653 O O . PHE A 1 205 ? 8.756 -4.545 7.945 1.00 86.50 205 PHE A O 1
ATOM 1660 N N . ASP A 1 206 ? 8.930 -2.334 7.580 1.00 80.12 206 ASP A N 1
ATOM 1661 C CA . ASP A 1 206 ? 10.397 -2.295 7.589 1.00 80.12 206 ASP A CA 1
ATOM 1662 C C . ASP A 1 206 ? 10.987 -2.791 8.917 1.00 80.12 206 ASP A C 1
ATOM 1664 O O . ASP A 1 206 ? 11.996 -3.495 8.948 1.00 80.12 206 ASP A O 1
ATOM 1668 N N . ASN A 1 207 ? 10.342 -2.455 10.037 1.00 84.25 207 ASN A N 1
ATOM 1669 C CA . ASN A 1 207 ? 10.786 -2.879 11.363 1.00 84.25 207 ASN A CA 1
ATOM 1670 C C . ASN A 1 207 ? 10.558 -4.376 11.564 1.00 84.25 207 ASN A C 1
ATOM 1672 O O . ASN A 1 207 ? 11.445 -5.071 12.052 1.00 84.25 207 ASN A O 1
ATOM 1676 N N . LYS A 1 208 ? 9.392 -4.887 11.156 1.00 85.56 208 LYS A N 1
ATOM 1677 C CA . LYS A 1 208 ? 9.044 -6.306 11.282 1.00 85.56 208 LYS A CA 1
ATOM 1678 C C . LYS A 1 208 ? 9.902 -7.180 10.378 1.00 85.56 208 LYS A C 1
ATOM 1680 O O . LYS A 1 208 ? 10.328 -8.244 10.820 1.00 85.56 208 LYS A O 1
ATOM 1685 N N . LEU A 1 209 ? 10.249 -6.716 9.179 1.00 79.38 209 LEU A N 1
ATOM 1686 C CA . LEU A 1 209 ? 11.203 -7.417 8.319 1.00 79.38 209 LEU A CA 1
ATOM 1687 C C . LEU A 1 209 ? 12.582 -7.569 8.971 1.00 79.38 209 LEU A C 1
ATOM 1689 O O . LEU A 1 209 ? 13.147 -8.656 8.940 1.00 79.38 209 LEU A O 1
ATOM 1693 N N . LYS A 1 210 ? 13.095 -6.526 9.637 1.00 77.12 210 LYS A N 1
ATOM 1694 C CA . LYS A 1 210 ? 14.399 -6.572 10.329 1.00 77.12 210 LYS A CA 1
ATOM 1695 C C . LYS A 1 210 ? 14.444 -7.557 11.499 1.00 77.12 210 LYS A C 1
ATOM 1697 O O . LYS A 1 210 ? 15.533 -7.951 11.911 1.00 77.12 210 LYS A O 1
ATOM 1702 N N . THR A 1 211 ? 13.287 -7.926 12.055 1.00 79.12 211 THR A N 1
ATOM 1703 C CA . THR A 1 211 ? 13.193 -8.933 13.128 1.00 79.12 211 THR A CA 1
ATOM 1704 C C . THR A 1 211 ? 13.250 -10.368 12.619 1.00 79.12 211 THR A C 1
ATOM 1706 O O . THR A 1 211 ? 13.390 -11.286 13.427 1.00 79.12 211 THR A O 1
ATOM 1709 N N . LEU A 1 212 ? 13.138 -10.575 11.303 1.00 74.06 212 LEU A N 1
ATOM 1710 C CA . LEU A 1 212 ? 13.209 -11.909 10.731 1.00 74.06 212 LEU A CA 1
ATOM 1711 C C . LEU A 1 212 ? 14.635 -12.469 10.874 1.00 74.06 212 LEU A C 1
ATOM 1713 O O . LEU A 1 212 ? 15.613 -11.732 10.703 1.00 74.06 212 LEU A O 1
ATOM 1717 N N . PRO A 1 213 ? 14.767 -13.760 11.218 1.00 67.12 213 PRO A N 1
ATOM 1718 C CA . PRO A 1 213 ? 16.066 -14.401 11.352 1.00 67.12 213 PRO A CA 1
ATOM 1719 C C . PRO A 1 213 ? 16.826 -14.391 10.022 1.00 67.12 213 PRO A C 1
ATOM 1721 O O . PRO A 1 213 ? 16.249 -14.525 8.942 1.00 67.12 213 PRO A O 1
ATOM 1724 N N . GLU A 1 214 ? 18.146 -14.253 10.113 1.00 63.78 214 GLU A N 1
ATOM 1725 C CA . GLU A 1 214 ? 19.032 -14.447 8.973 1.00 63.78 214 GLU A CA 1
ATOM 1726 C C . GLU A 1 214 ? 19.101 -15.938 8.668 1.00 63.78 214 GLU A C 1
ATOM 1728 O O . GLU A 1 214 ? 19.538 -16.728 9.509 1.00 63.78 214 GLU A O 1
ATOM 1733 N N . ILE A 1 215 ? 18.609 -16.337 7.496 1.00 58.97 215 ILE A N 1
ATOM 1734 C CA . ILE A 1 215 ? 18.607 -17.743 7.124 1.00 58.97 215 ILE A CA 1
ATOM 1735 C C . ILE A 1 215 ? 19.030 -17.930 5.675 1.00 58.97 215 ILE A C 1
ATOM 1737 O O . ILE A 1 215 ? 18.585 -17.217 4.773 1.00 58.97 215 ILE A O 1
ATOM 1741 N N . TYR A 1 216 ? 19.884 -18.930 5.493 1.00 60.44 216 TYR A N 1
ATOM 1742 C CA . TYR A 1 216 ? 20.410 -19.387 4.222 1.00 60.44 216 TYR A CA 1
ATOM 1743 C C . TYR A 1 216 ? 19.522 -20.507 3.695 1.00 60.44 216 TYR A C 1
ATOM 1745 O O . TYR A 1 216 ? 19.515 -21.607 4.244 1.00 60.44 216 TYR A O 1
ATOM 1753 N N . VAL A 1 217 ? 18.786 -20.225 2.625 1.00 60.38 217 VAL A N 1
ATOM 1754 C CA . VAL A 1 217 ? 18.016 -21.246 1.910 1.00 60.38 217 VAL A CA 1
ATOM 1755 C C . VAL A 1 217 ? 18.922 -21.897 0.864 1.00 60.38 217 VAL A C 1
ATOM 1757 O O . VAL A 1 217 ? 19.310 -21.195 -0.073 1.00 60.38 217 VAL A O 1
ATOM 1760 N N . PRO A 1 218 ? 19.279 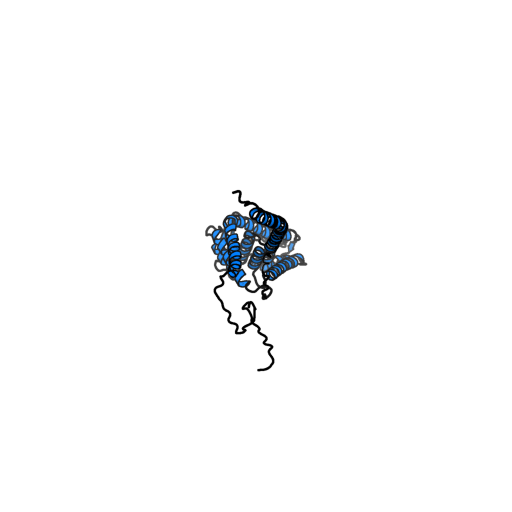-23.192 0.962 1.00 55.84 218 PRO A N 1
ATOM 1761 C CA . PRO A 1 218 ? 19.980 -23.878 -0.119 1.00 55.84 218 PRO A CA 1
ATOM 1762 C C . PRO A 1 218 ? 19.065 -23.960 -1.352 1.00 55.84 218 PRO A C 1
ATOM 1764 O O . PRO A 1 218 ? 17.987 -24.547 -1.296 1.00 55.84 218 PRO A O 1
ATOM 1767 N N . PHE A 1 219 ? 19.468 -23.348 -2.472 1.00 60.91 219 PHE A N 1
ATOM 1768 C CA . PHE A 1 219 ? 18.656 -23.351 -3.694 1.00 60.91 219 PHE A CA 1
ATOM 1769 C C . PHE A 1 219 ? 18.438 -24.764 -4.252 1.00 60.91 219 PHE A C 1
ATOM 1771 O O . PHE A 1 219 ? 19.390 -25.427 -4.664 1.00 60.91 219 PHE A O 1
ATOM 1778 N N . ASP A 1 220 ? 17.171 -25.164 -4.379 1.00 59.38 220 ASP A N 1
ATOM 1779 C CA . ASP A 1 220 ? 16.724 -26.284 -5.213 1.00 59.38 220 ASP A CA 1
ATOM 1780 C C . ASP A 1 220 ? 16.246 -25.780 -6.596 1.00 59.38 220 ASP A C 1
ATOM 1782 O O . ASP A 1 220 ? 15.774 -24.649 -6.751 1.00 59.38 220 ASP A O 1
ATOM 1786 N N . TYR A 1 221 ? 16.341 -26.623 -7.626 1.00 57.31 221 TYR A N 1
ATOM 1787 C CA . TYR A 1 221 ? 15.920 -26.331 -9.000 1.00 57.31 221 TYR A CA 1
ATOM 1788 C C . TYR A 1 221 ? 14.434 -25.948 -9.098 1.00 57.31 221 TYR A C 1
ATOM 1790 O O . TYR A 1 221 ? 14.078 -25.042 -9.856 1.00 57.31 221 TYR A O 1
ATOM 1798 N N . TYR A 1 222 ? 13.568 -26.582 -8.300 1.00 56.41 222 TYR A N 1
ATOM 1799 C CA . TYR A 1 222 ? 12.143 -26.240 -8.237 1.00 56.41 222 TYR A CA 1
ATOM 1800 C C . TYR A 1 222 ? 11.926 -24.815 -7.709 1.00 56.41 222 TYR A C 1
ATOM 1802 O O . TYR A 1 222 ? 11.150 -24.038 -8.272 1.00 56.41 222 TYR A O 1
ATOM 1810 N N . TYR A 1 223 ? 12.680 -24.446 -6.671 1.00 59.09 223 TYR A N 1
ATOM 1811 C CA . TYR A 1 223 ? 12.626 -23.112 -6.090 1.00 59.09 223 TYR A CA 1
ATOM 1812 C C . TYR A 1 223 ? 13.137 -22.054 -7.066 1.00 59.09 223 TYR A C 1
ATOM 1814 O O . TYR A 1 223 ? 12.565 -20.974 -7.143 1.00 59.09 223 TYR A O 1
ATOM 1822 N N . ARG A 1 224 ? 14.131 -22.386 -7.899 1.00 59.69 224 ARG A N 1
ATOM 1823 C CA . ARG A 1 224 ? 14.644 -21.494 -8.945 1.00 59.69 224 ARG A CA 1
ATOM 1824 C C . ARG A 1 224 ? 13.608 -21.131 -10.002 1.00 59.69 224 ARG A C 1
ATOM 1826 O O . ARG A 1 224 ? 13.527 -19.965 -10.361 1.00 59.69 224 ARG A O 1
ATOM 1833 N N . LEU A 1 225 ? 12.843 -22.092 -10.517 1.00 58.75 225 LEU A N 1
ATOM 1834 C CA . LEU A 1 225 ? 11.827 -21.809 -11.541 1.00 58.75 225 LEU A CA 1
ATOM 1835 C C . LEU A 1 225 ? 10.678 -20.970 -10.978 1.00 58.75 225 LEU A C 1
ATOM 1837 O O . LEU A 1 225 ? 10.233 -20.024 -11.624 1.00 58.75 225 LEU A O 1
ATOM 1841 N N . TYR A 1 226 ? 10.234 -21.291 -9.760 1.00 61.12 226 TYR A N 1
ATOM 1842 C CA . TYR A 1 226 ? 9.256 -20.482 -9.036 1.00 61.12 226 TYR A CA 1
ATOM 1843 C C . TYR A 1 226 ? 9.791 -19.071 -8.759 1.00 61.12 226 TYR A C 1
ATOM 1845 O O . TYR A 1 226 ? 9.078 -18.091 -8.954 1.00 61.12 226 TYR A O 1
ATOM 1853 N N . TRP A 1 227 ? 11.059 -18.969 -8.358 1.00 62.50 227 TRP A N 1
ATOM 1854 C CA . TRP A 1 227 ? 11.731 -17.712 -8.060 1.00 62.50 227 TRP A CA 1
ATOM 1855 C C . TRP A 1 227 ? 11.848 -16.811 -9.284 1.00 62.50 227 TRP A C 1
ATOM 1857 O O . TRP A 1 227 ? 11.442 -15.655 -9.225 1.00 62.50 227 TRP A O 1
ATOM 1867 N N . ASP A 1 228 ? 12.354 -17.345 -10.396 1.00 61.00 228 ASP A N 1
ATOM 1868 C CA . ASP A 1 228 ? 12.453 -16.612 -11.657 1.00 61.00 228 ASP A CA 1
ATOM 1869 C C . ASP A 1 228 ? 11.051 -16.172 -12.095 1.00 61.00 228 ASP A C 1
ATOM 1871 O O . ASP A 1 228 ? 10.810 -15.002 -12.359 1.00 61.00 228 ASP A O 1
ATOM 1875 N N . TRP A 1 229 ? 10.059 -17.061 -12.064 1.00 59.66 229 TRP A N 1
ATOM 1876 C CA . TRP A 1 229 ? 8.700 -16.704 -12.471 1.00 59.66 229 TRP A CA 1
ATOM 1877 C C . TRP A 1 229 ? 8.036 -15.641 -11.574 1.00 59.66 229 TRP A C 1
ATOM 1879 O O . TRP A 1 229 ? 7.336 -14.772 -12.089 1.00 59.66 229 TRP A O 1
ATOM 1889 N N . TYR A 1 230 ? 8.255 -15.678 -10.256 1.00 60.78 230 TYR A N 1
ATOM 1890 C CA . TYR A 1 230 ? 7.594 -14.777 -9.304 1.00 60.78 230 TYR A CA 1
ATOM 1891 C C . TYR A 1 230 ? 8.324 -13.437 -9.116 1.00 60.78 230 TYR A C 1
ATOM 1893 O O . TYR A 1 230 ? 7.670 -12.404 -8.970 1.00 60.78 230 TYR A O 1
ATOM 1901 N N . TRP A 1 231 ? 9.664 -13.436 -9.139 1.00 61.34 231 TRP A N 1
ATOM 1902 C CA . TRP A 1 231 ? 10.494 -12.265 -8.823 1.00 61.34 231 TRP A CA 1
ATOM 1903 C C . TRP A 1 231 ? 11.172 -11.614 -10.041 1.00 61.34 231 TRP A C 1
ATOM 1905 O O . TRP A 1 231 ? 11.825 -10.584 -9.887 1.00 61.34 231 TRP A O 1
ATOM 1915 N N . THR A 1 232 ? 11.008 -12.146 -11.260 1.00 59.34 232 THR A N 1
ATOM 1916 C CA . THR A 1 232 ? 11.619 -11.586 -12.495 1.00 59.34 232 THR A CA 1
ATOM 1917 C C . THR A 1 232 ? 11.311 -10.114 -12.739 1.00 59.34 232 THR A C 1
ATOM 1919 O O . THR A 1 232 ? 12.092 -9.428 -13.398 1.00 59.34 232 THR A O 1
ATOM 1922 N N . HIS A 1 233 ? 10.178 -9.620 -12.241 1.00 56.12 233 HIS A N 1
ATOM 1923 C CA . HIS A 1 233 ? 9.740 -8.242 -12.457 1.00 56.12 233 HIS A CA 1
ATOM 1924 C C . HIS A 1 233 ? 9.693 -7.396 -11.179 1.00 56.12 233 HIS A C 1
ATOM 1926 O O . HIS A 1 233 ? 9.380 -6.208 -11.229 1.00 56.12 233 HIS A O 1
ATOM 1932 N N . THR A 1 234 ? 10.024 -7.976 -10.028 1.00 58.12 234 THR A N 1
ATOM 1933 C CA . THR A 1 234 ? 10.148 -7.234 -8.771 1.00 58.12 234 THR A CA 1
ATOM 1934 C C . THR A 1 234 ? 11.582 -6.732 -8.599 1.00 58.12 234 THR A C 1
ATOM 1936 O O . THR A 1 234 ? 12.520 -7.498 -8.827 1.00 58.12 234 THR A O 1
ATOM 1939 N N . PRO A 1 235 ? 11.787 -5.476 -8.170 1.00 52.19 235 PRO A N 1
ATOM 1940 C CA . PRO A 1 235 ? 13.112 -4.925 -7.918 1.00 52.19 235 PRO A CA 1
ATOM 1941 C C . PRO A 1 235 ? 13.689 -5.547 -6.645 1.00 52.19 235 PRO A C 1
ATOM 1943 O O . PRO A 1 235 ? 13.549 -5.028 -5.542 1.00 52.19 235 PRO A O 1
ATOM 1946 N N . THR A 1 236 ? 14.323 -6.697 -6.814 1.00 53.12 236 THR A N 1
ATOM 1947 C CA . THR A 1 236 ? 15.011 -7.428 -5.760 1.00 53.12 236 THR A CA 1
ATOM 1948 C C . THR A 1 236 ? 16.516 -7.330 -6.007 1.00 53.12 236 THR A C 1
ATOM 1950 O O . THR A 1 236 ? 16.990 -7.596 -7.107 1.00 53.12 236 THR A O 1
ATOM 1953 N N . SER A 1 237 ? 17.285 -6.957 -4.979 1.00 41.69 237 SER A N 1
ATOM 1954 C CA . SER A 1 237 ? 18.757 -6.869 -5.019 1.00 41.69 237 SER A CA 1
ATOM 1955 C C . SER A 1 237 ? 19.457 -8.231 -5.123 1.00 41.69 237 SER A C 1
ATOM 1957 O O . SER A 1 237 ? 20.659 -8.294 -5.391 1.00 41.69 237 SER A O 1
ATOM 1959 N N . VAL A 1 238 ? 18.722 -9.328 -4.930 1.00 45.53 238 VAL A N 1
ATOM 1960 C CA . VAL A 1 238 ? 19.245 -10.694 -4.990 1.00 45.53 238 VAL A CA 1
ATOM 1961 C C . VAL A 1 238 ? 19.452 -11.101 -6.448 1.00 45.53 238 VAL A C 1
ATOM 1963 O O . VAL A 1 238 ? 18.606 -11.725 -7.085 1.00 45.53 238 VAL A O 1
ATOM 1966 N N . THR A 1 239 ? 20.623 -10.760 -6.980 1.00 41.75 239 THR A N 1
ATOM 1967 C CA . THR A 1 239 ? 21.168 -11.475 -8.136 1.00 41.75 239 THR A CA 1
ATOM 1968 C C . THR A 1 239 ? 21.619 -12.851 -7.655 1.00 41.75 239 THR A C 1
ATOM 1970 O O . THR A 1 239 ? 22.448 -12.960 -6.753 1.00 41.75 239 THR A O 1
ATOM 1973 N N . LEU A 1 240 ? 21.066 -13.923 -8.227 1.00 45.19 240 LEU A N 1
ATOM 1974 C CA . LEU A 1 240 ? 21.567 -15.275 -7.980 1.00 45.19 240 LEU A CA 1
ATOM 1975 C C . LEU A 1 240 ? 22.999 -15.343 -8.523 1.00 45.19 240 LEU A C 1
ATOM 1977 O O . LEU A 1 240 ? 23.214 -15.510 -9.726 1.00 45.19 240 LEU A O 1
ATOM 1981 N N . ARG A 1 241 ? 23.995 -15.140 -7.655 1.00 38.53 241 ARG A N 1
ATOM 1982 C CA . ARG A 1 241 ? 25.399 -15.174 -8.059 1.00 38.53 241 ARG A CA 1
ATOM 1983 C C . ARG A 1 241 ? 25.729 -16.600 -8.481 1.00 38.53 241 ARG A C 1
ATOM 1985 O O . ARG A 1 241 ? 25.705 -17.522 -7.674 1.00 38.53 241 ARG A O 1
ATOM 1992 N N . ARG A 1 242 ? 26.023 -16.783 -9.769 1.00 38.38 242 ARG A N 1
ATOM 1993 C CA . ARG A 1 242 ? 26.504 -18.047 -10.335 1.00 38.38 242 ARG A CA 1
ATOM 1994 C C . ARG A 1 242 ? 27.915 -18.315 -9.807 1.00 38.38 242 ARG A C 1
ATOM 1996 O O . ARG A 1 242 ? 28.891 -17.926 -10.437 1.00 38.38 242 ARG A O 1
ATOM 2003 N N . GLY A 1 243 ? 28.008 -18.919 -8.627 1.00 39.34 243 GLY A N 1
ATOM 2004 C CA . GLY A 1 243 ? 29.221 -19.572 -8.151 1.00 39.34 243 GLY A CA 1
ATOM 2005 C C . GLY A 1 243 ? 29.313 -20.955 -8.782 1.00 39.34 243 GLY A C 1
ATOM 2006 O O . GLY A 1 243 ? 28.371 -21.742 -8.710 1.00 39.34 243 GLY A O 1
ATOM 2007 N N . GLU A 1 244 ? 30.415 -21.232 -9.459 1.00 34.47 244 GLU A N 1
ATOM 2008 C CA . GLU A 1 244 ? 30.740 -22.555 -9.977 1.00 34.47 244 GLU A CA 1
ATOM 2009 C C . GLU A 1 244 ? 30.947 -23.510 -8.784 1.00 34.47 244 GLU A C 1
ATOM 2011 O O . GLU A 1 244 ? 31.965 -23.447 -8.106 1.00 34.47 244 GLU A O 1
ATOM 2016 N N . GLY A 1 245 ? 29.948 -24.350 -8.484 1.00 42.31 245 GLY A N 1
ATOM 2017 C CA . GLY A 1 245 ? 30.099 -25.511 -7.594 1.00 42.31 245 GLY A CA 1
ATOM 2018 C C . GLY A 1 245 ? 29.583 -25.409 -6.152 1.00 42.31 245 GLY A C 1
ATOM 2019 O O . GLY A 1 245 ? 29.657 -26.410 -5.447 1.00 42.31 245 GLY A O 1
ATOM 2020 N N . GLU A 1 246 ? 29.012 -24.288 -5.705 1.00 40.66 246 GLU A N 1
ATOM 2021 C CA . GLU A 1 246 ? 28.529 -24.132 -4.320 1.00 40.66 246 GLU A CA 1
ATOM 2022 C C . GLU A 1 246 ? 27.028 -23.797 -4.301 1.00 40.66 246 GLU A C 1
ATOM 2024 O O . GLU A 1 246 ? 26.555 -22.989 -5.107 1.00 40.66 246 GLU A O 1
ATOM 2029 N N . ALA A 1 247 ? 26.255 -24.467 -3.437 1.00 42.94 247 ALA A N 1
ATOM 2030 C CA . ALA A 1 247 ? 24.804 -24.295 -3.354 1.00 42.94 247 ALA A CA 1
ATOM 2031 C C . ALA A 1 247 ? 24.461 -22.807 -3.180 1.00 42.94 247 ALA A C 1
ATOM 2033 O O . ALA A 1 247 ? 24.917 -22.157 -2.241 1.00 42.94 247 ALA A O 1
ATOM 2034 N N . THR A 1 248 ? 23.686 -22.258 -4.116 1.00 53.44 248 THR A N 1
ATOM 2035 C CA . THR A 1 248 ? 23.355 -20.831 -4.168 1.00 53.44 248 THR A CA 1
ATOM 2036 C C . THR A 1 248 ? 22.439 -20.508 -2.990 1.00 53.44 248 THR A C 1
ATOM 2038 O O . THR A 1 248 ? 21.238 -20.732 -3.062 1.00 53.44 248 THR A O 1
ATOM 2041 N N . SER A 1 249 ? 22.981 -20.066 -1.860 1.00 56.38 249 SER A N 1
ATOM 2042 C CA . SER A 1 249 ? 22.127 -19.699 -0.735 1.00 56.38 249 SER A CA 1
ATOM 2043 C C . SER A 1 249 ? 21.567 -18.296 -0.943 1.00 56.38 249 SER A C 1
ATOM 2045 O O . SER A 1 249 ? 22.307 -17.362 -1.246 1.00 56.38 249 SER A O 1
ATOM 2047 N N . VAL A 1 250 ? 20.246 -18.149 -0.828 1.00 60.38 250 VAL A N 1
ATOM 2048 C CA . VAL A 1 250 ? 19.612 -16.828 -0.740 1.00 60.38 250 VAL A CA 1
ATOM 2049 C C . VAL A 1 250 ? 19.408 -16.512 0.728 1.00 60.38 250 VAL A C 1
ATOM 2051 O O . VAL A 1 250 ? 18.806 -17.297 1.462 1.00 60.38 250 VAL A O 1
ATOM 2054 N N . ASN A 1 251 ? 19.927 -15.360 1.139 1.00 65.12 251 ASN A N 1
ATOM 2055 C CA . ASN A 1 251 ? 19.698 -14.813 2.459 1.00 65.12 251 ASN A CA 1
ATOM 2056 C C . ASN A 1 251 ? 18.344 -14.088 2.460 1.00 65.12 251 ASN A C 1
ATOM 2058 O O . ASN A 1 251 ? 18.164 -13.072 1.783 1.00 65.12 251 ASN A O 1
ATOM 2062 N N . ILE A 1 252 ? 17.376 -14.626 3.207 1.00 62.84 252 ILE A N 1
ATOM 2063 C CA . ILE A 1 252 ? 16.018 -14.059 3.312 1.00 62.84 252 ILE A CA 1
ATOM 2064 C C . ILE A 1 252 ? 16.069 -12.615 3.822 1.00 62.84 252 ILE A C 1
ATOM 2066 O O . ILE A 1 252 ? 15.267 -11.784 3.398 1.00 62.84 252 ILE A O 1
ATOM 2070 N N . ARG A 1 253 ? 17.033 -12.298 4.691 1.00 66.56 253 ARG A N 1
ATOM 2071 C CA . ARG A 1 253 ? 17.227 -10.952 5.219 1.00 66.56 253 ARG A CA 1
ATOM 2072 C C . ARG A 1 253 ? 17.769 -10.005 4.159 1.00 66.56 253 ARG A C 1
ATOM 2074 O O . ARG A 1 253 ? 17.231 -8.921 4.028 1.00 66.56 253 ARG A O 1
ATOM 2081 N N . GLU A 1 254 ? 18.744 -10.413 3.348 1.00 67.94 254 GLU A N 1
ATOM 2082 C CA . GLU A 1 254 ? 19.235 -9.572 2.241 1.00 67.94 254 GLU A CA 1
ATOM 2083 C C . GLU A 1 254 ? 18.145 -9.296 1.201 1.00 67.94 254 GLU A C 1
ATOM 2085 O O . GLU A 1 254 ? 18.058 -8.193 0.659 1.00 67.94 254 GLU A O 1
ATOM 2090 N N . LEU A 1 255 ? 17.277 -10.279 0.944 1.00 66.50 255 LEU A N 1
ATOM 2091 C CA . LEU A 1 255 ? 16.084 -10.075 0.131 1.00 66.50 255 LEU A CA 1
ATOM 2092 C C . LEU A 1 255 ? 15.133 -9.070 0.777 1.00 66.50 255 LEU A C 1
ATOM 2094 O O . LEU A 1 255 ? 14.684 -8.137 0.111 1.00 66.50 255 LEU A O 1
ATOM 2098 N N . ALA A 1 256 ? 14.788 -9.299 2.043 1.00 67.75 256 ALA A N 1
ATOM 2099 C CA . ALA A 1 256 ? 13.883 -8.446 2.793 1.00 67.75 256 ALA A CA 1
ATOM 2100 C C . ALA A 1 256 ? 14.423 -7.012 2.860 1.00 67.75 256 ALA A C 1
ATOM 2102 O O . ALA A 1 256 ? 13.672 -6.077 2.613 1.00 67.75 256 ALA A O 1
ATOM 2103 N N . ASP A 1 257 ? 15.725 -6.846 3.081 1.00 71.81 257 ASP A N 1
ATOM 2104 C CA . ASP A 1 257 ? 16.439 -5.573 3.069 1.00 71.81 257 ASP A CA 1
ATOM 2105 C C . ASP A 1 257 ? 16.450 -4.953 1.663 1.00 71.81 257 ASP A C 1
ATOM 2107 O O . ASP A 1 257 ? 16.309 -3.741 1.518 1.00 71.81 257 ASP A O 1
ATOM 2111 N N . GLY A 1 258 ? 16.546 -5.754 0.599 1.00 74.75 258 GLY A N 1
ATOM 2112 C CA . GLY A 1 258 ? 16.397 -5.302 -0.786 1.00 74.75 258 GLY A CA 1
ATOM 2113 C C . GLY A 1 258 ? 15.005 -4.743 -1.082 1.00 74.75 258 GLY A C 1
ATOM 2114 O O . GLY A 1 258 ? 14.874 -3.630 -1.589 1.00 74.75 258 GLY A O 1
ATOM 2115 N N . VAL A 1 259 ? 13.960 -5.486 -0.716 1.00 74.31 259 VAL A N 1
ATOM 2116 C CA . VAL A 1 259 ? 12.561 -5.067 -0.893 1.00 74.31 259 VAL A CA 1
ATOM 2117 C C . VAL A 1 259 ? 12.240 -3.861 -0.013 1.00 74.31 259 VAL A C 1
ATOM 2119 O O . VAL A 1 259 ? 11.647 -2.902 -0.502 1.00 74.31 259 VAL A O 1
ATOM 2122 N N . ALA A 1 260 ? 12.663 -3.873 1.252 1.00 77.25 260 ALA A N 1
ATOM 2123 C CA . ALA A 1 260 ? 12.486 -2.763 2.182 1.00 77.25 260 ALA A CA 1
ATOM 2124 C C . ALA A 1 260 ? 13.234 -1.517 1.701 1.00 77.25 260 ALA A C 1
ATOM 2126 O O . ALA A 1 260 ? 12.645 -0.449 1.619 1.00 77.25 260 ALA A O 1
ATOM 2127 N N . SER A 1 261 ? 14.497 -1.641 1.285 1.00 79.88 261 SER A N 1
ATOM 2128 C CA . SER A 1 261 ? 15.274 -0.501 0.781 1.00 79.88 261 SER A CA 1
ATOM 2129 C C . SER A 1 261 ? 14.716 0.057 -0.527 1.00 79.88 261 SER A C 1
ATOM 2131 O O . SER A 1 261 ? 14.704 1.279 -0.707 1.00 79.88 261 SER A O 1
ATOM 2133 N N . PHE A 1 262 ? 14.211 -0.799 -1.425 1.00 81.12 262 PHE A N 1
ATOM 2134 C CA . PHE A 1 262 ? 13.457 -0.358 -2.595 1.00 81.12 262 PHE A CA 1
ATOM 2135 C C . PHE A 1 262 ? 12.209 0.404 -2.163 1.00 81.12 262 PHE A C 1
ATOM 2137 O O . PHE A 1 262 ? 11.982 1.513 -2.638 1.00 81.12 262 PHE A O 1
ATOM 2144 N N . PHE A 1 263 ? 11.419 -0.170 -1.257 1.00 83.88 263 PHE A N 1
ATOM 2145 C CA . PHE A 1 263 ? 10.169 0.416 -0.802 1.00 83.88 263 PHE A CA 1
ATOM 2146 C C . PHE A 1 263 ? 10.395 1.760 -0.108 1.00 83.88 263 PHE A C 1
ATOM 2148 O O . PHE A 1 263 ? 9.710 2.731 -0.416 1.00 83.88 263 PHE A O 1
ATOM 2155 N N . GLU A 1 264 ? 11.394 1.851 0.764 1.00 85.44 264 GLU A N 1
ATOM 2156 C CA . GLU A 1 264 ? 11.806 3.062 1.465 1.00 85.44 264 GLU A CA 1
ATOM 2157 C C . GLU A 1 264 ? 12.322 4.113 0.472 1.00 85.44 264 GLU A C 1
ATOM 2159 O O . GLU A 1 264 ? 11.885 5.264 0.492 1.00 85.44 264 GLU A O 1
ATOM 2164 N N . THR A 1 265 ? 13.183 3.719 -0.474 1.00 85.31 265 THR A N 1
ATOM 2165 C CA . THR A 1 265 ? 13.700 4.627 -1.509 1.00 85.31 265 THR A CA 1
ATOM 2166 C C . THR A 1 265 ? 12.577 5.135 -2.410 1.00 85.31 265 THR A C 1
ATOM 2168 O O . THR A 1 265 ? 12.470 6.342 -2.620 1.00 85.31 265 THR A O 1
ATOM 2171 N N . ALA A 1 266 ? 11.719 4.251 -2.917 1.00 84.62 266 ALA A N 1
ATOM 2172 C CA . ALA A 1 266 ? 10.598 4.606 -3.778 1.00 84.62 266 ALA A CA 1
ATOM 2173 C C . ALA A 1 266 ? 9.586 5.483 -3.035 1.00 84.62 266 ALA A C 1
ATOM 2175 O O . ALA A 1 266 ? 9.176 6.509 -3.566 1.00 84.62 266 ALA A O 1
ATOM 2176 N N . THR A 1 267 ? 9.252 5.149 -1.787 1.00 87.75 267 THR A N 1
ATOM 2177 C CA . THR A 1 267 ? 8.340 5.946 -0.957 1.00 87.75 267 THR A CA 1
ATOM 2178 C C . THR A 1 267 ? 8.904 7.336 -0.699 1.00 87.75 267 THR A C 1
ATOM 2180 O O . THR A 1 267 ? 8.169 8.307 -0.848 1.00 87.75 267 THR A O 1
ATOM 2183 N N . ASN A 1 268 ? 10.199 7.463 -0.397 1.00 88.81 268 ASN A N 1
ATOM 2184 C CA . ASN A 1 268 ? 10.849 8.761 -0.214 1.00 88.81 268 ASN A CA 1
ATOM 2185 C C . ASN A 1 268 ? 10.881 9.579 -1.517 1.00 88.81 268 ASN A C 1
ATOM 2187 O O . ASN A 1 268 ? 10.601 10.773 -1.498 1.00 88.81 268 ASN A O 1
ATOM 2191 N N . GLN A 1 269 ? 11.175 8.950 -2.660 1.00 87.50 269 GLN A N 1
ATOM 2192 C CA . GLN A 1 269 ? 11.167 9.625 -3.967 1.00 87.50 269 GLN A CA 1
ATOM 2193 C C . GLN A 1 269 ? 9.755 10.016 -4.427 1.00 87.50 269 GLN A C 1
ATOM 2195 O O . GLN A 1 269 ? 9.579 11.040 -5.077 1.00 87.50 269 GLN A O 1
ATOM 2200 N N . ILE A 1 270 ? 8.738 9.217 -4.106 1.00 88.44 270 ILE A N 1
ATOM 2201 C CA . ILE A 1 270 ? 7.341 9.543 -4.399 1.00 88.44 270 ILE A CA 1
ATOM 2202 C C . ILE A 1 270 ? 6.840 10.622 -3.436 1.00 88.44 270 ILE A C 1
ATOM 2204 O O . ILE A 1 270 ? 6.101 11.507 -3.857 1.00 88.44 270 ILE A O 1
ATOM 2208 N N . ALA A 1 271 ? 7.248 10.592 -2.165 1.00 88.75 271 ALA A N 1
ATOM 2209 C CA . ALA A 1 271 ? 6.858 11.591 -1.174 1.00 88.75 271 ALA A CA 1
ATOM 2210 C C . ALA A 1 271 ? 7.229 13.008 -1.627 1.00 88.75 271 ALA A C 1
ATOM 2212 O O . ALA A 1 271 ? 6.359 13.874 -1.619 1.00 88.75 271 ALA A O 1
ATOM 2213 N N . THR A 1 272 ? 8.446 13.217 -2.141 1.00 86.62 272 THR A N 1
ATOM 2214 C CA . THR A 1 272 ? 8.868 14.533 -2.657 1.00 86.62 272 THR A CA 1
ATOM 2215 C C . THR A 1 272 ? 8.002 15.021 -3.824 1.00 86.62 272 THR A C 1
ATOM 2217 O O . THR A 1 272 ? 7.750 16.216 -3.951 1.00 86.62 272 THR A O 1
ATOM 2220 N N . GLN A 1 273 ? 7.485 14.115 -4.661 1.00 84.38 273 GLN A N 1
ATOM 2221 C CA . GLN A 1 273 ? 6.560 14.465 -5.746 1.00 84.38 273 GLN A CA 1
ATOM 2222 C C . GLN A 1 273 ? 5.150 14.773 -5.224 1.00 84.38 273 GLN A C 1
ATOM 2224 O O . GLN A 1 273 ? 4.483 15.689 -5.719 1.00 84.38 273 GLN A O 1
ATOM 2229 N N . VAL A 1 274 ? 4.698 14.020 -4.219 1.00 87.38 274 VAL A N 1
ATOM 2230 C CA . VAL A 1 274 ? 3.352 14.110 -3.638 1.00 87.38 274 VAL A CA 1
ATOM 2231 C C . VAL A 1 274 ? 3.196 15.304 -2.704 1.00 87.38 274 VAL A C 1
ATOM 2233 O O . VAL A 1 274 ? 2.090 15.826 -2.608 1.00 87.38 274 VAL A O 1
ATOM 2236 N N . GLU A 1 275 ? 4.262 15.789 -2.063 1.00 86.44 275 GLU A N 1
ATOM 2237 C CA . GLU A 1 275 ? 4.236 16.998 -1.222 1.00 86.44 275 GLU A CA 1
ATOM 2238 C C . GLU A 1 275 ? 3.552 18.177 -1.930 1.00 86.44 275 GLU A C 1
ATOM 2240 O O . GLU A 1 275 ? 2.719 18.860 -1.340 1.00 86.44 275 GLU A O 1
ATOM 2245 N N . SER A 1 276 ? 3.809 18.341 -3.231 1.00 83.31 276 SER A N 1
ATOM 2246 C CA . SER A 1 276 ? 3.214 19.404 -4.053 1.00 83.31 276 SER A CA 1
ATOM 2247 C C . SER A 1 276 ? 1.697 19.276 -4.286 1.00 83.31 276 SER A C 1
ATOM 2249 O O . SER A 1 276 ? 1.044 20.249 -4.670 1.00 83.31 276 SER A O 1
ATOM 2251 N N . VAL A 1 277 ? 1.118 18.089 -4.072 1.00 84.38 277 VAL A N 1
ATOM 2252 C CA . VAL A 1 277 ? -0.297 17.775 -4.353 1.00 84.38 277 VAL A CA 1
ATOM 2253 C C . VAL A 1 277 ? -1.044 17.162 -3.168 1.00 84.38 277 VAL A C 1
ATOM 2255 O O . VAL A 1 277 ? -2.238 16.881 -3.277 1.00 84.38 277 VAL A O 1
ATOM 2258 N N . ALA A 1 278 ? -0.388 17.005 -2.019 1.00 88.81 278 ALA A N 1
ATOM 2259 C CA . ALA A 1 278 ? -0.963 16.415 -0.815 1.00 88.81 278 ALA A CA 1
ATOM 2260 C C . ALA A 1 278 ? -2.209 17.174 -0.334 1.00 88.81 278 ALA A C 1
ATOM 2262 O O . ALA A 1 278 ? -3.193 16.545 0.058 1.00 88.81 278 ALA A O 1
ATOM 2263 N N . ASP A 1 279 ? -2.204 18.506 -0.426 1.00 87.50 279 ASP A N 1
ATOM 2264 C CA . ASP A 1 279 ? -3.353 19.344 -0.066 1.00 87.50 279 ASP A CA 1
ATOM 2265 C C . ASP A 1 279 ? -4.525 19.161 -1.032 1.00 87.50 279 ASP A C 1
ATOM 2267 O O . ASP A 1 279 ? -5.677 19.112 -0.606 1.00 87.50 279 ASP A O 1
ATOM 2271 N N . LYS A 1 280 ? -4.252 18.977 -2.331 1.00 87.31 280 LYS A N 1
ATOM 2272 C CA . LYS A 1 280 ? -5.298 18.663 -3.317 1.00 87.31 280 LYS A CA 1
ATOM 2273 C C . LYS A 1 280 ? -5.929 17.311 -3.001 1.00 87.31 280 LYS A C 1
ATOM 2275 O O . LYS A 1 280 ? -7.153 17.218 -2.942 1.00 87.31 280 LYS A O 1
ATOM 2280 N N . ILE A 1 281 ? -5.108 16.299 -2.720 1.00 86.94 281 ILE A N 1
ATOM 2281 C CA . ILE A 1 281 ? -5.570 14.961 -2.330 1.00 86.94 281 ILE A CA 1
ATOM 2282 C C . ILE A 1 281 ? -6.395 15.039 -1.035 1.00 86.94 281 ILE A C 1
ATOM 2284 O O . ILE A 1 281 ? -7.500 14.507 -0.976 1.00 86.94 281 ILE A O 1
ATOM 2288 N N . ALA A 1 282 ? -5.926 15.779 -0.027 1.00 86.00 282 ALA A N 1
ATOM 2289 C CA . ALA A 1 282 ? -6.668 15.992 1.215 1.00 86.00 282 ALA A CA 1
ATOM 2290 C C . ALA A 1 282 ? -8.009 16.713 0.984 1.00 86.00 282 ALA A C 1
ATOM 2292 O O . ALA A 1 282 ? -9.028 16.321 1.553 1.00 86.00 282 ALA A O 1
ATOM 2293 N N . SER A 1 283 ? -8.034 17.719 0.105 1.00 82.88 283 SER A N 1
ATOM 2294 C CA . SER A 1 283 ? -9.247 18.473 -0.221 1.00 82.88 283 SER A CA 1
ATOM 2295 C C . SER A 1 283 ? -10.316 17.619 -0.908 1.00 82.88 283 SER A C 1
ATOM 2297 O O . SER A 1 283 ? -11.507 17.849 -0.688 1.00 82.88 283 SER A O 1
ATOM 2299 N N . ILE A 1 284 ? -9.915 16.602 -1.687 1.00 79.25 284 ILE A N 1
ATOM 2300 C CA . ILE A 1 284 ? -10.843 15.609 -2.250 1.00 79.25 284 ILE A CA 1
ATOM 2301 C C . ILE A 1 284 ? -11.592 14.917 -1.107 1.00 79.25 284 ILE A C 1
ATOM 2303 O O . ILE A 1 284 ? -12.808 14.770 -1.174 1.00 79.25 284 ILE A O 1
ATOM 2307 N N . PHE A 1 285 ? -10.905 14.581 -0.016 1.00 75.94 285 PHE A N 1
ATOM 2308 C CA . PHE A 1 285 ? -11.521 13.896 1.121 1.00 75.94 285 PHE A CA 1
ATOM 2309 C C . PHE A 1 285 ? -12.395 14.817 1.978 1.00 75.94 285 PHE A C 1
ATOM 2311 O O . PHE A 1 285 ? -13.476 14.415 2.413 1.00 75.94 285 PHE A O 1
ATOM 2318 N N . GLU A 1 286 ? -11.955 16.054 2.211 1.00 74.81 286 GLU A N 1
ATOM 2319 C CA . GLU A 1 286 ? -12.681 17.020 3.042 1.00 74.81 286 GLU A CA 1
ATOM 2320 C C . GLU A 1 286 ? -13.949 17.538 2.353 1.00 74.81 286 GLU A C 1
ATOM 2322 O O . GLU A 1 286 ? -15.038 17.531 2.931 1.00 74.81 286 GLU A O 1
ATOM 2327 N N . LYS A 1 287 ? -13.855 17.907 1.071 1.00 66.44 287 LYS A N 1
ATOM 2328 C CA . LYS A 1 287 ? -15.018 18.337 0.284 1.00 66.44 287 LYS A CA 1
ATOM 2329 C C . LYS A 1 287 ? -16.089 17.245 0.231 1.00 66.44 287 LYS A C 1
ATOM 2331 O O . LYS A 1 287 ? -17.285 17.539 0.167 1.00 66.44 287 LYS A O 1
ATOM 2336 N N . GLU A 1 288 ? -15.680 15.984 0.290 1.00 59.56 288 GLU A N 1
ATOM 2337 C CA . GLU A 1 288 ? -16.584 14.844 0.280 1.00 59.56 288 GLU A CA 1
ATOM 2338 C C . GLU A 1 288 ? -17.239 14.519 1.625 1.00 59.56 288 GLU A C 1
ATOM 2340 O O . GLU A 1 288 ? -18.406 14.114 1.617 1.00 59.56 2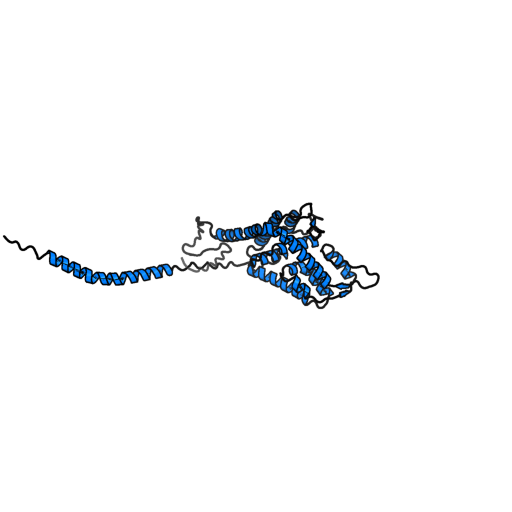88 GLU A O 1
ATOM 2345 N N . SER A 1 289 ? -16.562 14.711 2.764 1.00 60.12 289 SER A N 1
ATOM 2346 C CA . SER A 1 289 ? -17.198 14.561 4.085 1.00 60.12 289 SER A CA 1
ATOM 2347 C C . SER A 1 289 ? -18.328 15.585 4.248 1.00 60.12 289 SER A C 1
ATOM 2349 O O . SER A 1 289 ? -19.437 15.249 4.675 1.00 60.12 289 SER A O 1
ATOM 2351 N N . ILE A 1 290 ? -18.094 16.805 3.757 1.00 54.41 290 ILE A N 1
ATOM 2352 C CA . ILE A 1 290 ? -19.072 17.891 3.721 1.00 54.41 290 ILE A CA 1
ATOM 2353 C C . ILE A 1 290 ? -20.203 17.578 2.731 1.00 54.41 290 ILE A C 1
ATOM 2355 O O . ILE A 1 290 ? -21.368 17.828 3.034 1.00 54.41 290 ILE A O 1
ATOM 2359 N N . GLN A 1 291 ? -19.927 16.983 1.564 1.00 50.75 291 GLN A N 1
ATOM 2360 C CA . GLN A 1 291 ? -20.981 16.555 0.626 1.00 50.75 291 GLN A CA 1
ATOM 2361 C C . GLN A 1 291 ? -21.820 15.370 1.126 1.00 50.75 291 GLN A C 1
ATOM 2363 O O . GLN A 1 291 ? -23.010 15.290 0.821 1.00 50.75 291 GLN A O 1
ATOM 2368 N N . ALA A 1 292 ? -21.234 14.446 1.889 1.00 50.16 292 ALA A N 1
ATOM 2369 C CA . ALA A 1 292 ? -21.975 13.373 2.547 1.00 50.16 292 ALA A CA 1
ATOM 2370 C C . ALA A 1 292 ? -22.902 13.924 3.647 1.00 50.16 292 ALA A C 1
ATOM 2372 O O . ALA A 1 292 ? -24.063 13.526 3.701 1.00 50.16 292 ALA A O 1
ATOM 2373 N N . SER A 1 293 ? -22.427 14.899 4.430 1.00 44.41 293 SER A N 1
ATOM 2374 C CA . SER A 1 293 ? -23.199 15.589 5.477 1.00 44.41 293 SER A CA 1
ATOM 2375 C C . SER A 1 293 ? -24.235 16.588 4.922 1.00 44.41 293 SER A C 1
ATOM 2377 O O . SER A 1 293 ? -25.333 16.741 5.444 1.00 44.41 293 SER A O 1
ATOM 2379 N N . SER A 1 294 ? -23.974 17.226 3.779 1.00 37.28 294 SER A N 1
ATOM 2380 C CA . SER A 1 294 ? -24.948 18.120 3.124 1.00 37.28 294 SER A CA 1
ATOM 2381 C C . SER A 1 294 ? -25.971 17.385 2.259 1.00 37.28 294 SER A C 1
ATOM 2383 O O . SER A 1 294 ? -27.036 17.934 1.972 1.00 37.28 294 SER A O 1
ATOM 2385 N N . LYS A 1 295 ? -25.729 16.119 1.885 1.00 38.16 295 LYS A N 1
ATOM 2386 C CA . LYS A 1 295 ? -26.785 15.260 1.323 1.00 38.16 295 LYS A CA 1
ATOM 2387 C C . LYS A 1 295 ? -27.841 14.874 2.362 1.00 38.16 295 LYS A C 1
ATOM 2389 O O . LYS A 1 295 ? -28.958 14.571 1.951 1.00 38.16 295 LYS A O 1
ATOM 2394 N N . THR A 1 296 ? -27.548 14.985 3.662 1.00 38.06 296 THR A N 1
ATOM 2395 C CA . THR A 1 296 ? -28.572 14.992 4.724 1.00 38.06 296 THR A CA 1
ATOM 2396 C C . THR A 1 296 ? -29.263 16.351 4.904 1.00 38.06 296 THR A C 1
ATOM 2398 O O . THR A 1 296 ? -30.257 16.436 5.613 1.00 38.06 296 THR A O 1
ATOM 2401 N N . THR A 1 297 ? -28.834 17.389 4.176 1.00 35.38 297 THR A N 1
ATOM 2402 C CA . THR A 1 297 ? -29.418 18.744 4.200 1.00 35.38 297 THR A CA 1
ATOM 2403 C C . THR A 1 297 ? -29.972 19.172 2.839 1.00 35.38 297 THR A C 1
ATOM 2405 O O . THR A 1 297 ? -30.083 20.365 2.544 1.00 35.38 297 THR A O 1
ATOM 2408 N N . ARG A 1 298 ? -30.380 18.226 1.979 1.00 36.53 298 ARG A N 1
ATOM 2409 C CA . ARG A 1 298 ? -31.292 18.578 0.883 1.00 36.53 298 ARG A CA 1
ATOM 2410 C C . ARG A 1 298 ? -32.657 18.885 1.481 1.00 36.53 298 ARG A C 1
ATOM 2412 O O . ARG A 1 298 ? -33.461 17.990 1.689 1.00 36.53 298 ARG A O 1
ATOM 2419 N N . SER A 1 299 ? -32.846 20.175 1.758 1.00 35.81 299 SER A N 1
ATOM 2420 C CA . SER A 1 299 ? -34.070 20.938 1.527 1.00 35.81 299 SER A CA 1
ATOM 2421 C C . SER A 1 299 ? -35.336 20.082 1.544 1.00 35.81 299 SER A C 1
ATOM 2423 O O . SER A 1 299 ? -35.666 19.406 0.568 1.00 35.81 299 SER A O 1
ATOM 2425 N N . HIS A 1 300 ? -36.074 20.185 2.648 1.00 37.56 300 HIS A N 1
ATOM 2426 C CA . HIS A 1 300 ? -37.502 19.915 2.692 1.00 37.56 300 HIS A CA 1
ATOM 2427 C C . HIS A 1 300 ? -38.209 20.652 1.540 1.00 37.56 300 HIS A C 1
ATOM 2429 O O . HIS A 1 300 ? -38.650 21.790 1.676 1.00 37.56 300 HIS A O 1
ATOM 2435 N N . ARG A 1 301 ? -38.347 19.991 0.395 1.00 37.03 301 ARG A N 1
ATOM 2436 C CA . ARG A 1 301 ? -39.455 20.197 -0.531 1.00 37.03 301 ARG A CA 1
ATOM 2437 C C . ARG A 1 301 ? -40.220 18.891 -0.574 1.00 37.03 301 ARG A C 1
ATOM 2439 O O . ARG A 1 301 ? -39.917 18.012 -1.369 1.00 37.03 301 ARG A O 1
ATOM 2446 N N . SER A 1 302 ? -41.141 18.777 0.383 1.00 39.34 302 SER A N 1
ATOM 2447 C CA . SER A 1 302 ? -42.376 17.999 0.271 1.00 39.34 302 SER A CA 1
ATOM 2448 C C . SER A 1 302 ? -42.258 16.712 -0.555 1.00 39.34 302 SER A C 1
ATOM 2450 O O . SER A 1 302 ? -42.867 16.594 -1.615 1.00 39.34 302 SER A O 1
ATOM 2452 N N . VAL A 1 303 ? -41.504 15.727 -0.065 1.00 39.25 303 VAL A N 1
ATOM 2453 C CA . VAL A 1 303 ? -41.806 14.337 -0.411 1.00 39.25 303 VAL A CA 1
ATOM 2454 C C . VAL A 1 303 ? -42.831 13.887 0.613 1.00 39.25 303 VAL A C 1
ATOM 2456 O O . VAL A 1 303 ? -42.506 13.398 1.691 1.00 39.25 303 VAL A O 1
ATOM 2459 N N . THR A 1 304 ? -44.094 14.148 0.301 1.00 34.34 304 THR A N 1
ATOM 2460 C CA . THR A 1 304 ? -45.209 13.478 0.956 1.00 34.34 304 THR A CA 1
ATOM 2461 C C . THR A 1 304 ? -45.128 12.007 0.572 1.00 34.34 304 THR A C 1
ATOM 2463 O O . THR A 1 304 ? -45.621 11.604 -0.480 1.00 34.34 304 THR A O 1
ATOM 2466 N N . CYS A 1 305 ? -44.485 11.194 1.407 1.00 37.50 305 CYS A N 1
ATOM 2467 C CA . CYS A 1 305 ? -44.782 9.771 1.436 1.00 37.50 305 CYS A CA 1
ATOM 2468 C C . CYS A 1 305 ? -46.217 9.644 1.953 1.00 37.50 305 CYS A C 1
ATOM 2470 O O . CYS A 1 305 ? -46.463 9.682 3.157 1.00 37.50 305 CYS A O 1
ATOM 2472 N N . VAL A 1 306 ? -47.176 9.574 1.031 1.00 36.66 306 VAL A N 1
ATOM 2473 C CA . VAL A 1 306 ? -48.560 9.226 1.346 1.00 36.66 306 VAL A CA 1
ATOM 2474 C C . VAL A 1 306 ? -48.578 7.729 1.639 1.00 36.66 306 VAL A C 1
ATOM 2476 O O . VAL A 1 306 ? -48.785 6.905 0.755 1.00 36.66 306 VAL A O 1
ATOM 2479 N N . CYS A 1 307 ? -48.308 7.371 2.891 1.00 39.53 307 CYS A N 1
ATOM 2480 C CA . CYS A 1 307 ? -48.806 6.118 3.437 1.00 39.53 307 CYS A CA 1
ATOM 2481 C C . CYS A 1 307 ? -50.294 6.323 3.724 1.00 39.53 307 CYS A C 1
ATOM 2483 O O . CYS A 1 307 ? -50.667 7.288 4.388 1.00 39.53 307 CYS A O 1
ATOM 2485 N N . ALA A 1 308 ? -51.144 5.399 3.281 1.00 40.81 308 ALA A N 1
ATOM 2486 C CA . ALA A 1 308 ? -52.582 5.391 3.568 1.00 40.81 308 ALA A CA 1
ATOM 2487 C C . ALA A 1 308 ? -52.916 5.104 5.053 1.00 40.81 308 ALA A C 1
ATOM 2489 O O . ALA A 1 308 ? -54.037 4.736 5.389 1.00 40.81 308 ALA A O 1
ATOM 2490 N N . CYS A 1 309 ? -51.950 5.277 5.955 1.00 44.50 309 CYS A N 1
ATOM 2491 C CA . CYS A 1 309 ? -52.092 5.100 7.390 1.00 44.50 309 CYS A CA 1
ATOM 2492 C C . CYS A 1 309 ? -52.122 6.494 8.023 1.00 44.50 309 CYS A C 1
ATOM 2494 O O . CYS A 1 309 ? -51.079 7.077 8.310 1.00 44.50 309 CYS A O 1
ATOM 2496 N N . VAL A 1 310 ? -53.322 7.031 8.232 1.00 41.31 310 VAL A N 1
ATOM 2497 C CA . VAL A 1 310 ? -53.618 8.392 8.728 1.00 41.31 310 VAL A CA 1
ATOM 2498 C C . VAL A 1 310 ? -53.055 8.709 10.135 1.00 41.31 310 VAL A C 1
ATOM 2500 O O . VAL A 1 310 ? -53.334 9.769 10.689 1.00 41.31 310 VAL A O 1
ATOM 2503 N N . SER A 1 311 ? -52.228 7.860 10.761 1.00 42.50 311 SER A N 1
ATOM 2504 C CA . SER A 1 311 ? -51.762 8.107 12.142 1.00 42.50 311 SER A CA 1
ATOM 2505 C C . SER A 1 311 ? -50.382 7.555 12.533 1.00 42.50 311 SER A C 1
ATOM 2507 O O . SER A 1 311 ? -50.071 7.531 13.720 1.00 42.50 311 SER A O 1
ATOM 2509 N N . CYS A 1 312 ? -49.514 7.148 11.600 1.00 42.25 312 CYS A N 1
ATOM 2510 C CA . CYS A 1 312 ? -48.162 6.704 11.976 1.00 42.25 312 CYS A CA 1
ATOM 2511 C C . CYS A 1 312 ? -47.134 7.838 11.866 1.00 42.25 312 CYS A C 1
ATOM 2513 O O . CYS A 1 312 ? -46.701 8.198 10.774 1.00 42.25 312 CYS A O 1
ATOM 2515 N N . ALA A 1 313 ? -46.681 8.348 13.012 1.00 43.88 313 ALA A N 1
ATOM 2516 C CA . ALA A 1 313 ? -45.482 9.177 13.136 1.00 43.88 313 ALA A CA 1
ATOM 2517 C C . ALA A 1 313 ? -44.203 8.328 12.967 1.00 43.88 313 ALA A C 1
ATOM 2519 O O . ALA A 1 313 ? -43.391 8.213 13.881 1.00 43.88 313 ALA A O 1
ATOM 2520 N N . CYS A 1 314 ? -44.030 7.692 11.806 1.00 45.16 314 CYS A N 1
ATOM 2521 C CA . CYS A 1 314 ? -42.845 6.893 11.500 1.00 45.16 314 CYS A CA 1
ATOM 2522 C C . CYS A 1 314 ? -42.030 7.555 10.386 1.00 45.16 314 CYS A C 1
ATOM 2524 O O . CYS A 1 314 ? -42.506 7.733 9.266 1.00 45.16 314 CYS A O 1
ATOM 2526 N N . VAL A 1 315 ? -40.768 7.870 10.684 1.00 40.00 315 VAL A N 1
ATOM 2527 C CA . VAL A 1 315 ? -39.748 8.194 9.679 1.00 40.00 315 VAL A CA 1
ATOM 2528 C C . VAL A 1 315 ? -39.383 6.889 8.975 1.00 40.00 315 VAL A C 1
ATOM 2530 O O . VAL A 1 315 ? -38.642 6.069 9.508 1.00 40.00 315 VAL A O 1
ATOM 2533 N N . CYS A 1 316 ? -39.947 6.658 7.792 1.00 44.53 316 CYS A N 1
ATOM 2534 C CA . CYS A 1 316 ? -39.603 5.492 6.987 1.00 44.53 316 CYS A CA 1
ATOM 2535 C C . CYS A 1 316 ? -38.274 5.743 6.264 1.00 44.53 316 CYS A C 1
ATOM 2537 O O . CYS A 1 316 ? -38.198 6.570 5.355 1.00 44.53 316 CYS A O 1
ATOM 2539 N N . ALA A 1 317 ? -37.228 5.009 6.643 1.00 41.69 317 ALA A N 1
ATOM 2540 C CA . ALA A 1 317 ? -36.068 4.817 5.786 1.00 41.69 317 ALA A CA 1
ATOM 2541 C C . ALA A 1 317 ? -36.467 3.809 4.697 1.00 41.69 317 ALA A C 1
ATOM 2543 O O . ALA A 1 317 ? -36.722 2.643 4.984 1.00 41.69 317 ALA A O 1
ATOM 2544 N N . CYS A 1 318 ? -36.584 4.265 3.450 1.00 42.41 318 CYS A N 1
ATOM 2545 C CA . CYS A 1 318 ? -37.010 3.449 2.310 1.00 42.41 318 CYS A CA 1
ATOM 2546 C C . CYS A 1 318 ? -35.931 2.455 1.847 1.00 42.41 318 CYS A C 1
ATOM 2548 O O . CYS A 1 318 ? -35.485 2.504 0.703 1.00 42.41 318 CYS A O 1
ATOM 2550 N N . VAL A 1 319 ? -35.526 1.536 2.718 1.00 42.88 319 VAL A N 1
ATOM 2551 C CA . VAL A 1 319 ? -34.893 0.279 2.324 1.00 42.88 319 VAL A CA 1
ATOM 2552 C C . VAL A 1 319 ? -35.541 -0.801 3.189 1.00 42.88 319 VAL A C 1
ATOM 2554 O O . VAL A 1 319 ? -35.172 -0.971 4.343 1.00 42.88 319 VAL A O 1
ATOM 2557 N N . SER A 1 320 ? -36.548 -1.474 2.618 1.00 43.50 320 SER A N 1
ATOM 2558 C CA . SER A 1 320 ? -37.288 -2.618 3.187 1.00 43.50 320 SER A CA 1
ATOM 2559 C C . SER A 1 320 ? -38.445 -2.280 4.149 1.00 43.50 320 SER A C 1
ATOM 2561 O O . SER A 1 320 ? -38.343 -2.433 5.361 1.00 43.50 320 SER A O 1
ATOM 2563 N N . CYS A 1 321 ? -39.613 -1.910 3.608 1.00 45.06 321 CYS A N 1
ATOM 2564 C CA . CYS A 1 321 ? -40.875 -2.054 4.346 1.00 45.06 321 CYS A CA 1
ATOM 2565 C C . CYS A 1 321 ? -41.265 -3.538 4.399 1.00 45.06 321 CYS A C 1
ATOM 2567 O O . CYS A 1 321 ? -41.834 -4.064 3.446 1.00 45.06 321 CYS A O 1
ATOM 2569 N N . ALA A 1 322 ? -40.986 -4.205 5.516 1.00 41.47 322 ALA A N 1
ATOM 2570 C CA . ALA A 1 322 ? -41.688 -5.422 5.902 1.00 41.47 322 ALA A CA 1
ATOM 2571 C C . ALA A 1 322 ? -42.834 -5.026 6.845 1.00 41.47 322 ALA A C 1
ATOM 2573 O O . ALA A 1 322 ? -42.683 -5.009 8.064 1.00 41.47 322 ALA A O 1
ATOM 2574 N N . CYS A 1 323 ? -43.983 -4.652 6.282 1.00 43.50 323 CYS A N 1
ATOM 2575 C CA . CYS A 1 323 ? -45.207 -4.522 7.067 1.00 43.50 323 CYS A CA 1
ATOM 2576 C C . CYS A 1 323 ? -45.745 -5.926 7.362 1.00 43.50 323 CYS A C 1
ATOM 2578 O O . CYS A 1 323 ? -46.355 -6.560 6.504 1.00 43.50 323 CYS A O 1
ATOM 2580 N N . ALA A 1 324 ? -45.528 -6.410 8.583 1.00 38.06 324 ALA A N 1
ATOM 2581 C CA . ALA A 1 324 ? -46.321 -7.494 9.143 1.00 38.06 324 ALA A CA 1
ATOM 2582 C C . ALA A 1 324 ? -47.659 -6.902 9.614 1.00 38.06 324 ALA A C 1
ATOM 2584 O O . ALA A 1 324 ? -47.752 -6.337 10.702 1.00 38.06 324 ALA A O 1
ATOM 2585 N N . CYS A 1 325 ? -48.693 -6.982 8.774 1.00 33.00 325 CYS A N 1
ATOM 2586 C CA . CYS A 1 325 ? -50.051 -6.639 9.186 1.00 33.00 325 CYS A CA 1
ATOM 2587 C C . CYS A 1 325 ? -50.589 -7.728 10.120 1.00 33.00 325 CYS A C 1
ATOM 2589 O O . CYS A 1 325 ? -51.092 -8.757 9.676 1.00 33.00 325 CYS A O 1
ATOM 2591 N N . ALA A 1 326 ? -50.499 -7.479 11.423 1.00 42.59 326 ALA A N 1
ATOM 2592 C CA . ALA A 1 326 ? -51.400 -8.065 12.398 1.00 42.59 326 ALA A CA 1
ATOM 2593 C C . ALA A 1 326 ? -52.639 -7.162 12.489 1.00 42.59 326 ALA A C 1
ATOM 2595 O O . ALA A 1 326 ? -52.604 -6.115 13.128 1.00 42.59 326 ALA A O 1
ATOM 2596 N N . SER A 1 327 ? -53.737 -7.553 11.847 1.00 32.69 327 SER A N 1
ATOM 2597 C CA . SER A 1 327 ? -55.055 -7.003 12.172 1.00 32.69 327 SER A CA 1
ATOM 2598 C C . SER A 1 327 ? -56.103 -8.096 12.027 1.00 32.69 327 SER A C 1
ATOM 2600 O O . SER A 1 327 ? -56.545 -8.422 10.926 1.00 32.69 327 SER A O 1
ATOM 2602 N N . GLY A 1 328 ? -56.471 -8.680 13.163 1.00 33.00 328 GLY A N 1
ATOM 2603 C CA . GLY A 1 328 ? -57.764 -9.325 13.309 1.00 33.00 328 GLY A CA 1
ATOM 2604 C C . GLY A 1 328 ? -58.866 -8.278 13.480 1.00 33.00 328 GLY A C 1
ATOM 2605 O O . GLY A 1 328 ? -58.628 -7.226 14.064 1.00 33.00 328 GLY A O 1
ATOM 2606 N N . GLY A 1 329 ? -60.069 -8.636 13.033 1.00 29.94 329 GLY A N 1
ATOM 2607 C CA . GLY A 1 329 ? -61.307 -8.328 13.748 1.00 29.94 329 GLY A CA 1
ATOM 2608 C C . GLY A 1 329 ? -62.092 -7.067 13.371 1.00 29.94 329 GLY A C 1
ATOM 2609 O O . GLY A 1 329 ? -61.721 -5.967 13.754 1.00 29.94 329 GLY A O 1
ATOM 2610 N N . ALA A 1 330 ? -63.282 -7.342 12.823 1.00 29.92 330 ALA A N 1
ATOM 2611 C CA . ALA A 1 330 ? -64.559 -6.635 12.985 1.00 29.92 330 ALA A CA 1
ATOM 2612 C C . ALA A 1 330 ? -64.793 -5.311 12.234 1.00 29.92 330 ALA A C 1
ATOM 2614 O O . ALA A 1 330 ? -64.088 -4.324 12.424 1.00 29.92 330 ALA A O 1
ATOM 2615 N N . GLY A 1 331 ? -65.889 -5.302 11.465 1.00 30.86 331 GLY A N 1
ATOM 2616 C CA . GLY A 1 331 ? -66.475 -4.136 10.806 1.00 30.86 331 GLY A CA 1
ATOM 2617 C C . GLY A 1 331 ? -66.973 -4.476 9.419 1.00 30.86 331 GLY A C 1
ATOM 2618 O O . GLY A 1 331 ? -66.269 -4.100 8.462 1.00 30.86 331 GLY A O 1
#

Secondary structure (DSSP, 8-state):
------SSHHHHHHHHHHHHHHHHHHHHHHHHHHHHHHHHHHHT----PPP-PPP----------HHHHHHHHHHHHT---HHHHHHHHHHHHHHTTSEEEEEETTEEEEES-TT-TT--HHHHHHHHTB-TTS-B-HHHHHHHHHHHHHHHHHHHTTS-HHHHHHHHHHHHHHHHHHHHS-SSHHHHHHHHHHHHHHHTTSTTHHHHHHTS---EEEPPHHHHHHHHHHHTTS--S------TTS--EEEHHHHHHHHHHHHHHHHHHHHHHHTTTHHHHHHHHHHHHHHHHHGGG----------S-TT------SS------------

Sequence (331 aa):
SHYVKAEEEDIFSTIIELLICTIAPILALLIPFIAVAMFIYNARKFAYEEPKLMIEALGVRKGLTAVEAAYLIMKYEGRKDYSRILTMILFSLLKKGAVTVTSYKPLRLEVVKENAVGLRYYEYEFLRAIRPDGSLDSNILVDVFEALDRGVRAKMRGYCLRDTVNHYKSIVARAWRQVQEAGTPEIQLKELGENLEWLLIDPEFDNKLKTLPEIYVPFDYYYRLYWDWYWTHTPTSVTLRRGEGEATSVNIRELADGVASFFETATNQIATQVESVADKIASIFEKESIQASSKTTRSHRSVTCVCACVSCACVCACVSCACACASGGAG